Protein AF-A0AAU8S9G6-F1 (afdb_monomer_lite)

Structure (mmCIF, N/CA/C/O backbone):
data_AF-A0AAU8S9G6-F1
#
_entry.id   AF-A0AAU8S9G6-F1
#
loop_
_atom_site.group_PDB
_atom_site.id
_atom_site.type_symbol
_atom_site.label_atom_id
_atom_site.label_alt_id
_atom_site.label_comp_id
_atom_site.label_asym_id
_atom_site.label_entity_id
_atom_site.label_seq_id
_atom_site.pdbx_PDB_ins_code
_atom_site.Cartn_x
_atom_site.Cartn_y
_atom_site.Cartn_z
_atom_site.occupancy
_atom_site.B_iso_or_equiv
_atom_site.auth_seq_id
_atom_site.auth_comp_id
_atom_site.auth_asym_id
_atom_site.auth_atom_id
_atom_site.pdbx_PDB_model_num
ATOM 1 N N . MET A 1 1 ? 22.247 12.413 47.809 1.00 46.44 1 MET A N 1
ATOM 2 C CA . MET A 1 1 ? 21.595 12.490 46.485 1.00 46.44 1 MET A CA 1
ATOM 3 C C . MET A 1 1 ? 22.143 11.359 45.639 1.00 46.44 1 MET A C 1
ATOM 5 O O . MET A 1 1 ? 23.280 11.442 45.199 1.00 46.44 1 MET A O 1
ATOM 9 N N . THR A 1 2 ? 21.392 10.270 45.508 1.00 37.19 2 THR A N 1
ATOM 10 C CA . THR A 1 2 ? 21.793 9.126 44.682 1.00 37.19 2 THR A CA 1
ATOM 11 C C . THR A 1 2 ? 21.359 9.417 43.252 1.00 37.19 2 THR A C 1
ATOM 13 O O . THR A 1 2 ? 20.164 9.493 42.978 1.00 37.19 2 THR A O 1
ATOM 16 N N . ILE A 1 3 ? 22.322 9.657 42.365 1.00 42.56 3 ILE A N 1
ATOM 17 C CA . ILE A 1 3 ? 22.069 9.842 40.934 1.00 42.56 3 ILE A CA 1
ATOM 18 C C . ILE A 1 3 ? 21.817 8.453 40.346 1.00 42.56 3 ILE A C 1
ATOM 20 O O . ILE A 1 3 ? 22.699 7.599 40.369 1.00 42.56 3 ILE A O 1
ATOM 24 N N . ILE A 1 4 ? 20.599 8.220 39.861 1.00 39.16 4 ILE A N 1
ATOM 25 C CA . ILE A 1 4 ? 20.240 7.015 39.110 1.00 39.16 4 ILE A CA 1
ATOM 26 C C . ILE A 1 4 ? 20.817 7.180 37.695 1.00 39.16 4 ILE A C 1
ATOM 28 O O . ILE A 1 4 ? 20.445 8.142 37.019 1.00 39.16 4 ILE A O 1
ATOM 32 N N . PRO A 1 5 ? 21.713 6.297 37.217 1.00 43.44 5 PRO A N 1
ATOM 33 C CA . PRO A 1 5 ? 22.181 6.357 35.841 1.00 43.44 5 PRO A CA 1
ATOM 34 C C . PRO A 1 5 ? 21.060 5.892 34.909 1.00 43.44 5 PRO A C 1
ATOM 36 O O . PRO A 1 5 ? 20.669 4.722 34.915 1.00 43.44 5 PRO A O 1
ATOM 39 N N . ILE A 1 6 ? 20.548 6.820 34.100 1.00 46.00 6 ILE A N 1
ATOM 40 C CA . ILE A 1 6 ? 19.659 6.511 32.981 1.00 46.00 6 ILE A CA 1
ATOM 41 C C . ILE A 1 6 ? 20.507 5.762 31.949 1.00 46.00 6 ILE A C 1
ATOM 43 O O . ILE A 1 6 ? 21.299 6.365 31.229 1.00 46.00 6 ILE A O 1
ATOM 47 N N . HIS A 1 7 ? 20.387 4.438 31.922 1.00 44.81 7 HIS A N 1
ATOM 48 C CA . HIS A 1 7 ? 20.915 3.648 30.819 1.00 44.81 7 HIS A CA 1
ATOM 49 C C . HIS A 1 7 ? 20.014 3.888 29.602 1.00 44.81 7 HIS A C 1
ATOM 51 O O . HIS A 1 7 ? 18.790 3.800 29.747 1.00 44.81 7 HIS A O 1
ATOM 57 N N . PRO A 1 8 ? 20.565 4.181 28.413 1.00 43.00 8 PRO A N 1
ATOM 58 C CA . PRO A 1 8 ? 19.763 4.165 27.203 1.00 43.00 8 PRO A CA 1
ATOM 59 C C . PRO A 1 8 ? 19.240 2.740 27.005 1.00 43.00 8 PRO A C 1
ATOM 61 O O . PRO A 1 8 ? 19.998 1.770 27.074 1.00 43.00 8 PRO A O 1
ATOM 64 N N . ALA A 1 9 ? 17.928 2.615 26.810 1.00 44.97 9 ALA A N 1
ATOM 65 C CA . ALA A 1 9 ? 17.312 1.350 26.458 1.00 44.97 9 ALA A CA 1
ATOM 66 C C . ALA A 1 9 ? 17.979 0.819 25.182 1.00 44.97 9 ALA A C 1
ATOM 68 O O . ALA A 1 9 ? 18.076 1.529 24.181 1.00 44.97 9 ALA A O 1
ATOM 69 N N . ALA A 1 10 ? 18.460 -0.423 25.234 1.00 47.72 10 ALA A N 1
ATOM 70 C CA . ALA A 1 10 ? 18.984 -1.125 24.076 1.00 47.72 10 ALA A CA 1
ATOM 71 C C . ALA A 1 10 ? 17.846 -1.339 23.067 1.00 47.72 10 ALA A C 1
ATOM 73 O O . ALA A 1 10 ? 17.038 -2.254 23.189 1.00 47.72 10 ALA A O 1
ATOM 74 N N . GLY A 1 11 ? 17.782 -0.439 22.094 1.00 45.16 11 GLY A N 1
ATOM 75 C CA . GLY A 1 11 ? 16.878 -0.459 20.952 1.00 45.16 11 GLY A CA 1
ATOM 76 C C . GLY A 1 11 ? 17.470 0.398 19.841 1.00 45.16 11 GLY A C 1
ATOM 77 O O . GLY A 1 11 ? 16.815 1.297 19.329 1.00 45.16 11 GLY A O 1
ATOM 78 N N . GLY A 1 12 ? 18.758 0.190 19.556 1.00 38.22 12 GLY A N 1
ATOM 79 C CA . GLY A 1 12 ? 19.458 0.883 18.486 1.00 38.22 12 GLY A CA 1
ATOM 80 C C . GLY A 1 12 ? 19.030 0.320 17.138 1.00 38.22 12 GLY A C 1
ATOM 81 O O . GLY A 1 12 ? 19.484 -0.753 16.751 1.00 38.22 12 GLY A O 1
ATOM 82 N N . ALA A 1 13 ? 18.196 1.059 16.408 1.00 43.41 13 ALA A N 1
ATOM 83 C CA . ALA A 1 13 ? 18.370 1.095 14.965 1.00 43.41 13 ALA A CA 1
ATOM 84 C C . ALA A 1 13 ? 19.741 1.743 14.734 1.00 43.41 13 ALA A C 1
ATOM 86 O O . ALA A 1 13 ? 19.989 2.837 15.236 1.00 43.41 13 ALA A O 1
ATOM 87 N N . ALA A 1 14 ? 20.656 1.035 14.077 1.00 46.56 14 ALA A N 1
ATOM 88 C CA . ALA A 1 14 ? 21.955 1.590 13.736 1.00 46.56 14 ALA A CA 1
ATOM 89 C C . ALA A 1 14 ? 21.744 2.873 12.917 1.00 46.56 14 ALA A C 1
ATOM 91 O O . ALA A 1 14 ? 21.032 2.857 11.908 1.00 46.56 14 ALA A O 1
ATOM 92 N N . ASP A 1 15 ? 22.335 3.979 13.371 1.00 50.16 15 ASP A N 1
ATOM 93 C CA . ASP A 1 15 ? 22.244 5.282 12.719 1.00 50.16 15 ASP A CA 1
ATOM 94 C C . ASP A 1 15 ? 22.765 5.171 11.273 1.00 50.16 15 ASP A C 1
ATOM 96 O O . ASP A 1 15 ? 23.970 5.128 11.030 1.00 50.16 15 ASP A O 1
ATOM 100 N N . GLY A 1 16 ? 21.845 5.069 10.306 1.00 58.50 16 GLY A N 1
ATOM 101 C CA . GLY A 1 16 ? 22.150 5.023 8.872 1.00 58.50 16 GLY A CA 1
ATOM 102 C C . GLY A 1 16 ? 21.443 3.932 8.062 1.00 58.50 16 GLY A C 1
ATOM 103 O O . GLY A 1 16 ? 21.464 4.006 6.833 1.00 58.50 16 GLY A O 1
ATOM 104 N N . GLU A 1 17 ? 20.794 2.946 8.688 1.00 66.75 17 GLU A N 1
ATOM 105 C CA . GLU A 1 17 ? 20.077 1.913 7.932 1.00 66.75 17 GLU A CA 1
ATOM 106 C C . GLU A 1 17 ? 18.662 2.379 7.517 1.00 66.75 17 GLU A C 1
ATOM 108 O O . GLU A 1 17 ? 17.924 2.917 8.348 1.00 66.75 17 GLU A O 1
ATOM 113 N N . PRO A 1 18 ? 18.239 2.187 6.248 1.00 77.75 18 PRO A N 1
ATOM 114 C CA . PRO A 1 18 ? 16.895 2.553 5.814 1.00 77.75 18 PRO A CA 1
ATOM 115 C C . PRO A 1 18 ? 15.817 1.830 6.629 1.00 77.75 18 PRO A C 1
ATOM 117 O O . PRO A 1 18 ? 15.800 0.600 6.717 1.00 77.75 18 PRO A O 1
ATOM 120 N N . LEU A 1 19 ? 14.886 2.604 7.188 1.00 88.44 19 LEU A N 1
ATOM 121 C CA . LEU A 1 19 ? 13.750 2.090 7.948 1.00 88.44 19 LEU A CA 1
ATOM 122 C C . LEU A 1 19 ? 12.902 1.138 7.088 1.00 88.44 19 LEU A C 1
ATOM 124 O O . LEU A 1 19 ? 12.461 1.511 5.997 1.00 88.44 19 LEU A O 1
ATOM 128 N N . GLY A 1 20 ? 12.625 -0.062 7.605 1.00 92.50 20 GLY A N 1
ATOM 129 C CA . GLY A 1 20 ? 11.713 -1.011 6.968 1.00 92.50 20 GLY A CA 1
ATOM 130 C C . GLY A 1 20 ? 10.298 -0.459 6.837 1.00 92.50 20 GLY A C 1
ATOM 131 O O . GLY A 1 20 ? 9.852 0.375 7.637 1.00 92.50 20 GLY A O 1
ATOM 132 N N . ILE A 1 21 ? 9.556 -0.940 5.836 1.00 95.88 21 ILE A N 1
ATOM 133 C CA . ILE A 1 21 ? 8.189 -0.460 5.605 1.00 95.88 21 ILE A CA 1
ATOM 134 C C . ILE A 1 21 ? 7.282 -0.799 6.797 1.00 95.88 21 ILE A C 1
ATOM 136 O O . ILE A 1 21 ? 6.446 0.028 7.161 1.00 95.88 21 ILE A O 1
ATOM 140 N N . LEU A 1 22 ? 7.487 -1.935 7.477 1.00 97.19 22 LEU A N 1
ATOM 141 C CA . LEU A 1 22 ? 6.743 -2.300 8.689 1.00 97.19 22 LEU A CA 1
ATOM 142 C C . LEU A 1 22 ? 6.927 -1.277 9.814 1.00 97.19 22 LEU A C 1
ATOM 144 O O . LEU A 1 22 ? 5.942 -0.768 10.352 1.00 97.19 22 LEU A O 1
ATOM 148 N N . ALA A 1 23 ? 8.174 -0.929 10.133 1.00 96.25 23 ALA A N 1
ATOM 149 C CA . ALA A 1 23 ? 8.479 0.042 11.177 1.00 96.25 23 ALA A CA 1
ATOM 150 C C . ALA A 1 23 ? 7.925 1.435 10.833 1.00 96.25 23 ALA A C 1
ATOM 152 O O . ALA A 1 23 ? 7.297 2.083 11.672 1.00 96.25 23 ALA A O 1
ATOM 153 N N . ARG A 1 24 ? 8.041 1.860 9.567 1.00 96.62 24 ARG A N 1
ATOM 154 C CA . ARG A 1 24 ? 7.413 3.101 9.089 1.00 96.62 24 ARG A CA 1
ATOM 155 C C . ARG A 1 24 ? 5.892 3.085 9.261 1.00 96.62 24 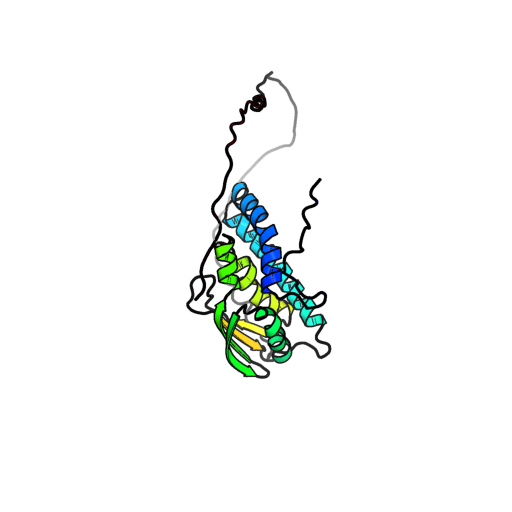ARG A C 1
ATOM 157 O O . ARG A 1 24 ? 5.317 4.065 9.732 1.00 96.62 24 ARG A O 1
ATOM 164 N N . ARG A 1 25 ? 5.232 1.984 8.889 1.00 97.69 25 ARG A N 1
ATOM 165 C CA . ARG A 1 25 ? 3.775 1.830 9.019 1.00 97.69 25 ARG A CA 1
ATOM 166 C C . ARG A 1 25 ? 3.320 1.851 10.476 1.00 97.69 25 ARG A C 1
ATOM 168 O O . ARG A 1 25 ? 2.265 2.422 10.740 1.00 97.69 25 ARG A O 1
ATOM 175 N N . ARG A 1 26 ? 4.109 1.305 11.409 1.00 98.06 26 ARG A N 1
ATOM 176 C CA . ARG A 1 26 ? 3.847 1.414 12.854 1.00 98.06 26 ARG A CA 1
ATOM 177 C C . ARG A 1 26 ? 3.807 2.872 13.305 1.00 98.06 26 ARG A C 1
ATOM 179 O O . ARG A 1 26 ? 2.814 3.290 13.890 1.00 98.06 26 ARG A O 1
ATOM 186 N N . ILE A 1 27 ? 4.846 3.641 12.974 1.00 97.88 27 ILE A N 1
ATOM 187 C CA . ILE A 1 27 ? 4.962 5.058 13.355 1.00 97.88 27 ILE A CA 1
ATOM 188 C C . ILE A 1 27 ? 3.783 5.867 12.802 1.00 97.88 27 ILE A C 1
ATOM 190 O O . ILE A 1 27 ? 3.132 6.611 13.531 1.00 97.88 27 ILE A O 1
ATOM 194 N N . GLU A 1 28 ? 3.460 5.695 11.517 1.00 97.62 28 GLU A N 1
ATOM 195 C CA . GLU A 1 28 ? 2.318 6.382 10.901 1.00 97.62 28 GLU A CA 1
ATOM 196 C C . GLU A 1 28 ? 0.990 5.996 11.581 1.00 97.62 28 GLU A C 1
ATOM 198 O O . GLU A 1 28 ? 0.136 6.850 11.825 1.00 97.62 28 GLU A O 1
ATOM 203 N N . ALA A 1 29 ? 0.825 4.721 11.939 1.00 98.25 29 ALA A N 1
ATOM 204 C CA . ALA A 1 29 ? -0.379 4.213 12.584 1.00 98.25 29 ALA A CA 1
ATOM 205 C C . ALA A 1 29 ? -0.592 4.753 14.008 1.00 98.25 29 ALA A C 1
ATOM 207 O O . ALA A 1 29 ? -1.742 4.939 14.409 1.00 98.25 29 ALA A O 1
ATOM 208 N N . GLU A 1 30 ? 0.477 5.039 14.758 1.00 98.25 30 GLU A N 1
ATOM 209 C CA . GLU A 1 30 ? 0.378 5.633 16.100 1.00 98.25 30 GLU A CA 1
ATOM 210 C C . GLU A 1 30 ? -0.272 7.019 16.078 1.00 98.25 30 GLU A C 1
ATOM 212 O O . GLU A 1 30 ? -1.048 7.341 16.977 1.00 98.25 30 GLU A O 1
ATOM 217 N N . ILE A 1 31 ? -0.030 7.806 15.026 1.00 98.00 31 ILE A N 1
ATOM 218 C CA . ILE A 1 31 ? -0.672 9.113 14.836 1.00 98.00 31 ILE A CA 1
ATOM 219 C C . ILE A 1 31 ? -2.047 8.984 14.175 1.00 98.00 31 ILE A C 1
ATOM 221 O O . ILE A 1 31 ? -2.980 9.689 14.559 1.00 98.00 31 ILE A O 1
ATOM 225 N N . ILE A 1 32 ? -2.215 8.068 13.215 1.00 98.19 32 ILE A N 1
ATOM 226 C CA . ILE A 1 32 ? -3.510 7.870 12.548 1.00 98.19 32 ILE A CA 1
ATOM 227 C C . ILE A 1 32 ? -4.571 7.355 13.527 1.00 98.19 32 ILE A C 1
ATOM 229 O O . ILE A 1 32 ? -5.723 7.769 13.433 1.00 98.19 32 ILE A O 1
ATOM 233 N N . LYS A 1 33 ? -4.206 6.497 14.488 1.00 98.50 33 LYS A N 1
ATOM 234 C CA . LYS A 1 33 ? -5.146 5.919 15.460 1.00 98.50 33 LYS A CA 1
ATOM 235 C C . LYS A 1 33 ? -5.991 6.963 16.206 1.00 98.50 33 LYS A C 1
ATOM 237 O O . LYS A 1 33 ? -7.213 6.901 16.084 1.00 98.50 33 LYS A O 1
ATOM 242 N N . PRO A 1 34 ? -5.418 7.916 16.966 1.00 98.38 34 PRO A N 1
ATOM 243 C CA . PRO A 1 34 ? -6.221 8.900 17.692 1.00 98.38 34 PRO A CA 1
ATOM 244 C C . PRO A 1 34 ? -7.041 9.799 16.758 1.00 98.38 34 PRO A C 1
ATOM 246 O O . PRO A 1 34 ? -8.158 10.175 17.110 1.00 98.38 34 PRO A O 1
ATOM 249 N N . ILE A 1 35 ? -6.534 10.106 15.558 1.00 98.50 35 ILE A N 1
ATOM 250 C CA . ILE A 1 35 ? -7.277 10.873 14.549 1.00 98.50 35 ILE A CA 1
ATOM 251 C C . ILE A 1 35 ? -8.505 10.082 14.090 1.00 98.50 35 ILE A C 1
ATOM 253 O O . ILE A 1 35 ? -9.613 10.613 14.100 1.00 98.50 35 ILE A O 1
ATOM 257 N N . TYR A 1 36 ? -8.328 8.804 13.750 1.00 98.56 36 TYR A N 1
ATOM 258 C CA . TYR A 1 36 ? -9.411 7.928 13.318 1.00 98.56 36 TYR A CA 1
ATOM 259 C C . TYR A 1 36 ? -10.493 7.776 14.390 1.00 98.56 36 TYR A C 1
ATOM 261 O O . TYR A 1 36 ? -11.671 7.904 14.074 1.00 98.56 36 TYR A O 1
ATOM 269 N N . GLU A 1 37 ? -10.117 7.583 15.657 1.00 98.50 37 GLU A N 1
ATOM 270 C CA . GLU A 1 37 ? -11.089 7.466 16.754 1.00 98.50 37 GLU A CA 1
ATOM 271 C C . GLU A 1 37 ? -11.903 8.751 16.959 1.00 98.50 37 GLU A C 1
ATOM 273 O O . GLU A 1 37 ? -13.110 8.700 17.207 1.00 98.50 37 GLU A O 1
ATOM 278 N N . ILE A 1 38 ? -11.274 9.922 16.804 1.00 98.69 38 ILE A N 1
ATOM 279 C CA . ILE A 1 38 ? -11.989 11.204 16.813 1.00 98.69 38 ILE A CA 1
ATOM 280 C C . ILE A 1 38 ? -12.945 11.278 15.624 1.00 98.69 38 ILE A C 1
ATOM 282 O O . ILE A 1 38 ? -14.127 11.551 15.809 1.00 98.69 38 ILE A O 1
ATOM 286 N N . MET A 1 39 ? -12.472 10.984 14.416 1.00 98.56 39 MET A N 1
ATOM 287 C CA . MET A 1 39 ? -13.306 11.039 13.216 1.00 98.56 39 MET A CA 1
ATOM 288 C C . MET A 1 39 ? -14.491 10.078 13.285 1.00 98.56 39 MET A C 1
ATOM 290 O O . MET A 1 39 ? -15.600 10.441 12.908 1.00 98.56 39 MET A O 1
ATOM 294 N N . LYS A 1 40 ? -14.274 8.870 13.803 1.00 98.44 40 LYS A N 1
ATOM 295 C CA . LYS A 1 40 ? -15.307 7.855 13.998 1.00 98.44 40 LYS A CA 1
ATOM 296 C C . LYS A 1 40 ? -16.366 8.314 14.999 1.00 98.44 40 LYS A C 1
ATOM 298 O O . LYS A 1 40 ? -17.549 8.101 14.748 1.00 98.44 40 LYS A O 1
ATOM 303 N N . ARG A 1 41 ? -15.965 8.977 16.090 1.00 98.56 41 ARG A N 1
ATOM 304 C CA . ARG A 1 41 ? -16.894 9.557 17.074 1.00 98.56 41 ARG A CA 1
ATOM 305 C C . ARG A 1 41 ? -17.721 10.706 16.491 1.00 98.56 41 ARG A C 1
ATOM 307 O O . ARG A 1 41 ? -18.920 10.750 16.733 1.00 98.56 41 ARG A O 1
ATOM 314 N N . GLU A 1 42 ? -17.092 11.621 15.755 1.00 98.69 42 GLU A N 1
ATOM 315 C CA . GLU A 1 42 ? -17.752 12.847 15.273 1.00 98.69 42 GLU A CA 1
ATOM 316 C C . GLU A 1 42 ? -18.549 12.641 13.973 1.00 98.69 42 GLU A C 1
ATOM 318 O O . GLU A 1 42 ? -19.571 13.290 13.759 1.00 98.69 42 GLU A O 1
ATOM 323 N N . PHE A 1 43 ? -18.089 11.751 13.089 1.00 98.25 43 PHE A N 1
ATOM 324 C CA . PHE A 1 43 ? -18.607 11.619 11.720 1.00 98.25 43 PHE A CA 1
ATOM 325 C C . PHE A 1 43 ? -19.085 10.205 11.370 1.00 98.25 43 PHE A C 1
ATOM 327 O O . PHE A 1 43 ? -19.560 9.979 10.257 1.00 98.25 43 PHE A O 1
ATOM 334 N N . GLY A 1 44 ? -18.964 9.251 12.294 1.00 98.56 44 GLY A N 1
ATOM 335 C CA . GLY A 1 44 ? -19.292 7.849 12.059 1.00 98.56 44 GLY A CA 1
ATOM 336 C C . GLY A 1 44 ? -18.202 7.080 11.305 1.00 98.56 44 GLY A C 1
ATOM 337 O O . GLY A 1 44 ? -17.279 7.644 10.711 1.00 98.56 44 GLY A O 1
ATOM 338 N N . VAL A 1 45 ? -18.318 5.750 11.340 1.00 98.50 45 VAL A N 1
ATOM 339 C CA . VAL A 1 45 ? -17.314 4.812 10.807 1.00 98.50 45 VAL A CA 1
ATOM 340 C C . VAL A 1 45 ? -17.100 5.004 9.306 1.00 98.50 45 VAL A C 1
ATOM 342 O O . VAL A 1 45 ? -15.964 5.146 8.864 1.00 98.50 45 VAL A O 1
ATOM 345 N N . GLU A 1 46 ? -18.177 5.057 8.521 1.00 98.56 46 GLU A N 1
ATOM 346 C CA . GLU A 1 46 ? -18.101 5.124 7.056 1.00 98.56 46 GLU A CA 1
ATOM 347 C C . GLU A 1 46 ? -17.332 6.360 6.581 1.00 98.56 46 GLU A C 1
ATOM 349 O O . GLU A 1 46 ? -16.408 6.259 5.769 1.00 98.56 46 GLU A O 1
ATOM 354 N N . ARG A 1 47 ? -17.661 7.537 7.132 1.00 98.62 47 ARG A N 1
ATOM 355 C CA . ARG A 1 47 ? -16.988 8.780 6.752 1.00 98.62 47 ARG A CA 1
ATOM 356 C C . ARG A 1 47 ? -15.544 8.808 7.238 1.00 98.62 47 ARG A C 1
ATOM 358 O O . ARG A 1 47 ? -14.677 9.265 6.494 1.00 98.62 47 ARG A O 1
ATOM 365 N N . ALA A 1 48 ? -15.276 8.302 8.443 1.00 98.69 48 ALA A N 1
ATOM 366 C CA . ALA A 1 48 ? -13.921 8.206 8.970 1.00 98.69 48 ALA A CA 1
ATOM 367 C C . ALA A 1 48 ? -13.032 7.328 8.073 1.00 98.69 48 ALA A C 1
ATOM 369 O O . ALA A 1 48 ? -11.950 7.752 7.666 1.00 98.69 48 ALA A O 1
ATOM 370 N N . GLN A 1 49 ? -13.517 6.142 7.695 1.00 98.69 49 GLN A N 1
ATOM 371 C CA . GLN A 1 49 ? -12.795 5.228 6.810 1.00 98.69 49 GLN A CA 1
ATOM 372 C C . GLN A 1 49 ? -12.589 5.808 5.411 1.00 98.69 49 GLN A C 1
ATOM 374 O O . GLN A 1 49 ? -11.493 5.678 4.871 1.00 98.69 49 GLN A O 1
ATOM 379 N N . ALA A 1 50 ? -13.590 6.489 4.845 1.00 98.62 50 ALA A N 1
ATOM 380 C CA . ALA A 1 50 ? -13.473 7.113 3.528 1.00 98.62 50 ALA A CA 1
ATOM 381 C C . ALA A 1 50 ? -12.335 8.147 3.470 1.00 98.62 50 ALA A C 1
ATOM 383 O O . ALA A 1 50 ? -11.544 8.134 2.529 1.00 98.62 50 ALA A O 1
ATOM 384 N N . VAL A 1 51 ? -12.206 8.998 4.495 1.00 98.50 51 VAL A N 1
ATOM 385 C CA . VAL A 1 51 ? -11.125 9.997 4.545 1.00 98.50 51 VAL A CA 1
ATOM 386 C C . VAL A 1 51 ? -9.758 9.334 4.724 1.00 98.50 51 VAL A C 1
ATOM 388 O O . VAL A 1 51 ? -8.803 9.717 4.049 1.00 98.50 51 VAL A O 1
ATOM 391 N N . ILE A 1 52 ? -9.650 8.316 5.589 1.00 98.38 52 ILE A N 1
ATOM 392 C CA . ILE A 1 52 ? -8.401 7.552 5.735 1.00 98.38 52 ILE A CA 1
ATOM 393 C C . ILE A 1 52 ? -8.016 6.887 4.410 1.00 98.38 52 ILE A C 1
ATOM 395 O O . ILE A 1 52 ? -6.857 6.962 4.005 1.00 98.38 52 ILE A O 1
ATOM 399 N N . ALA A 1 53 ? -8.975 6.274 3.715 1.00 98.38 53 ALA A N 1
ATOM 400 C CA . ALA A 1 53 ? -8.745 5.639 2.426 1.00 98.38 53 ALA A CA 1
ATOM 401 C C . ALA A 1 53 ? -8.227 6.645 1.387 1.00 98.38 53 ALA A C 1
ATOM 403 O O . ALA A 1 53 ? -7.222 6.380 0.732 1.00 98.38 53 ALA A O 1
ATOM 404 N N . GLU A 1 54 ? -8.867 7.809 1.262 1.00 98.50 54 GLU A N 1
ATOM 405 C CA . GLU A 1 54 ? -8.453 8.870 0.337 1.00 98.50 54 GLU A CA 1
ATOM 406 C C . GLU A 1 54 ? -7.020 9.347 0.618 1.00 98.50 54 GLU A C 1
ATOM 408 O O . GLU A 1 54 ? -6.170 9.330 -0.278 1.00 98.50 54 GLU A O 1
ATOM 413 N N . ALA A 1 55 ? -6.724 9.684 1.876 1.00 98.25 55 ALA A N 1
ATOM 414 C CA . ALA A 1 55 ? -5.406 10.165 2.280 1.00 98.25 55 ALA A CA 1
ATOM 415 C C . ALA A 1 55 ? -4.306 9.116 2.043 1.00 98.25 55 ALA A C 1
ATOM 417 O O . ALA A 1 55 ? -3.238 9.424 1.505 1.00 98.25 55 ALA A O 1
ATOM 418 N N . VAL A 1 56 ? -4.566 7.856 2.409 1.00 98.25 56 VAL A N 1
ATOM 419 C CA . VAL A 1 56 ? -3.592 6.769 2.253 1.00 98.25 56 VAL A CA 1
ATOM 420 C C . VAL A 1 56 ? -3.359 6.425 0.781 1.00 98.25 56 VAL A C 1
ATOM 422 O O . VAL A 1 56 ? -2.212 6.167 0.409 1.00 98.25 56 VAL A O 1
ATOM 425 N N . ARG A 1 57 ? -4.394 6.474 -0.070 1.00 98.31 57 ARG A N 1
ATOM 426 C CA . ARG A 1 57 ? -4.237 6.300 -1.523 1.00 98.31 57 ARG A CA 1
ATOM 427 C C . ARG A 1 57 ? -3.338 7.380 -2.120 1.00 98.31 57 ARG A C 1
ATOM 429 O O . ARG A 1 57 ? -2.386 7.035 -2.816 1.00 98.31 57 ARG A O 1
ATOM 436 N N . GLY A 1 58 ? -3.579 8.655 -1.805 1.00 98.06 58 GLY A N 1
ATOM 437 C CA . GLY A 1 58 ? -2.718 9.753 -2.262 1.00 98.06 58 GLY A CA 1
ATOM 438 C C . GLY A 1 58 ? -1.254 9.532 -1.867 1.00 98.06 58 GLY A C 1
ATOM 439 O O . GLY A 1 58 ? -0.368 9.506 -2.721 1.00 98.06 58 GLY A O 1
ATOM 440 N N . ALA A 1 59 ? -1.017 9.221 -0.589 1.00 98.06 59 ALA A N 1
ATOM 441 C CA . ALA A 1 59 ? 0.324 8.946 -0.079 1.00 98.06 59 ALA A CA 1
ATOM 442 C C . ALA A 1 59 ? 0.980 7.691 -0.691 1.00 98.06 59 ALA A C 1
ATOM 444 O O . ALA A 1 59 ? 2.207 7.606 -0.760 1.00 98.06 59 ALA A O 1
ATOM 445 N N . ALA A 1 60 ? 0.205 6.674 -1.077 1.00 98.19 60 ALA A N 1
ATOM 446 C CA . ALA A 1 60 ? 0.721 5.486 -1.758 1.00 98.19 60 ALA A CA 1
ATOM 447 C C . ALA A 1 60 ? 1.161 5.804 -3.191 1.00 98.19 60 ALA A C 1
ATOM 449 O O . ALA A 1 60 ? 2.243 5.379 -3.592 1.00 98.19 60 ALA A O 1
ATOM 450 N N . LEU A 1 61 ? 0.373 6.605 -3.911 1.00 98.50 61 LEU A N 1
ATOM 451 C CA . LEU A 1 61 ? 0.678 7.033 -5.273 1.00 98.50 61 LEU A CA 1
ATOM 452 C C . LEU A 1 61 ? 1.948 7.898 -5.318 1.00 98.50 61 LEU A C 1
ATOM 454 O O . LEU A 1 61 ? 2.833 7.669 -6.141 1.00 98.50 61 LEU A O 1
ATOM 458 N N . ASP A 1 62 ? 2.063 8.856 -4.392 1.00 98.62 62 ASP A N 1
ATOM 459 C CA . ASP A 1 62 ? 3.266 9.683 -4.231 1.00 98.62 62 ASP A CA 1
ATOM 460 C C . ASP A 1 62 ? 4.499 8.842 -3.901 1.00 98.62 62 ASP A C 1
ATOM 462 O O . ASP A 1 62 ? 5.576 9.070 -4.455 1.00 98.62 62 ASP A O 1
ATOM 466 N N . ALA A 1 63 ? 4.347 7.846 -3.024 1.00 97.81 63 ALA A N 1
ATOM 467 C CA . ALA A 1 63 ? 5.431 6.930 -2.706 1.00 97.81 63 ALA A CA 1
ATOM 468 C C . ALA A 1 63 ? 5.866 6.130 -3.942 1.00 97.81 63 ALA A C 1
ATOM 470 O O . ALA A 1 63 ? 7.063 6.074 -4.208 1.00 97.81 63 ALA A O 1
ATOM 471 N N . GLY A 1 64 ? 4.927 5.580 -4.719 1.00 98.06 64 GLY A N 1
ATOM 472 C CA . GLY A 1 64 ? 5.231 4.884 -5.973 1.00 98.06 64 GLY A CA 1
ATOM 473 C C . GLY A 1 64 ? 6.072 5.750 -6.912 1.00 98.06 64 GLY A C 1
ATOM 474 O O . GLY A 1 64 ? 7.172 5.352 -7.300 1.00 98.06 64 GLY A O 1
ATOM 475 N N . ARG A 1 65 ? 5.630 6.993 -7.156 1.00 98.56 65 ARG A N 1
ATOM 476 C CA . ARG A 1 65 ? 6.364 7.967 -7.985 1.00 98.56 65 ARG A CA 1
ATOM 477 C C . ARG A 1 65 ? 7.763 8.264 -7.454 1.00 98.56 65 ARG A C 1
ATOM 479 O O . ARG A 1 65 ? 8.720 8.334 -8.221 1.00 98.56 65 ARG A O 1
ATOM 486 N N . ALA A 1 66 ? 7.893 8.444 -6.142 1.00 98.00 66 ALA A N 1
ATOM 487 C CA . ALA A 1 66 ? 9.174 8.742 -5.510 1.00 98.00 66 ALA A CA 1
ATOM 488 C C . ALA A 1 66 ? 10.164 7.570 -5.590 1.00 98.00 66 ALA A C 1
ATOM 490 O O . ALA A 1 66 ? 11.373 7.795 -5.613 1.00 98.00 66 ALA A O 1
ATOM 491 N N . PHE A 1 67 ? 9.673 6.329 -5.607 1.00 97.19 67 PHE A N 1
ATOM 492 C CA . PHE A 1 67 ? 10.503 5.149 -5.838 1.00 97.19 67 PHE A CA 1
ATOM 493 C C . PHE A 1 67 ? 10.889 5.018 -7.312 1.00 97.19 67 PHE A C 1
ATOM 495 O O . PHE A 1 67 ? 12.070 4.856 -7.598 1.00 97.19 67 PHE A O 1
ATOM 502 N N . ALA A 1 68 ? 9.942 5.195 -8.234 1.00 98.00 68 ALA A N 1
ATOM 503 C CA . ALA A 1 68 ? 10.208 5.172 -9.672 1.00 98.00 68 ALA A CA 1
ATOM 504 C C . ALA A 1 68 ? 11.260 6.204 -10.099 1.00 98.00 68 ALA A C 1
ATOM 506 O O . ALA A 1 68 ? 12.148 5.899 -10.886 1.00 98.00 68 ALA A O 1
ATOM 507 N N . ALA A 1 69 ? 11.225 7.409 -9.520 1.00 97.56 69 ALA A N 1
ATOM 508 C CA . ALA A 1 69 ? 12.198 8.465 -9.805 1.00 97.56 69 ALA A CA 1
ATOM 509 C C . ALA A 1 69 ? 13.652 8.101 -9.438 1.00 97.56 69 ALA A C 1
ATOM 511 O O . ALA A 1 69 ? 14.578 8.782 -9.877 1.00 97.56 69 ALA A O 1
ATOM 512 N N . LYS A 1 70 ? 13.868 7.056 -8.627 1.00 96.19 70 LYS A N 1
ATOM 513 C CA . LYS A 1 70 ? 15.206 6.554 -8.274 1.00 96.19 70 LYS A CA 1
ATOM 514 C C . LYS A 1 70 ? 15.732 5.525 -9.279 1.00 96.19 70 LYS A C 1
ATOM 516 O O . LYS A 1 70 ? 16.928 5.243 -9.269 1.00 96.19 70 LYS A O 1
ATOM 521 N N . GLU A 1 71 ? 14.875 4.997 -10.151 1.00 96.62 71 GLU A N 1
ATOM 522 C CA . GLU A 1 71 ? 15.246 4.029 -11.182 1.00 96.62 71 GLU A CA 1
ATOM 523 C C . GLU A 1 71 ? 15.842 4.747 -12.397 1.00 96.62 71 GLU A C 1
ATOM 525 O O . GLU A 1 71 ? 15.148 5.108 -13.347 1.00 96.62 71 GLU A O 1
ATOM 530 N N . LEU A 1 72 ? 17.160 4.959 -12.380 1.00 90.75 72 LEU A N 1
ATOM 531 C CA . LEU A 1 72 ? 17.874 5.680 -13.446 1.00 90.75 72 LEU A CA 1
ATOM 532 C C . LEU A 1 72 ? 17.744 5.012 -14.829 1.00 90.75 72 LEU A C 1
ATOM 534 O O . LEU A 1 72 ? 17.847 5.691 -15.848 1.00 90.75 72 LEU A O 1
ATOM 538 N N . GLY A 1 73 ? 17.519 3.694 -14.865 1.00 91.69 73 GLY A N 1
ATOM 539 C CA . GLY A 1 73 ? 17.284 2.912 -16.086 1.00 91.69 73 GLY A CA 1
ATOM 540 C C . GLY A 1 73 ? 15.819 2.851 -16.530 1.00 91.69 73 GLY A C 1
ATOM 541 O O . GLY A 1 73 ? 15.511 2.160 -17.500 1.00 91.69 73 GLY A O 1
ATOM 542 N N . GLY A 1 74 ? 14.922 3.555 -15.835 1.00 95.12 74 GLY A N 1
ATOM 543 C CA . GLY A 1 74 ? 13.479 3.398 -15.975 1.00 95.12 74 GLY A CA 1
ATOM 544 C C . GLY A 1 74 ? 12.935 2.219 -15.165 1.00 95.12 74 GLY A C 1
ATOM 545 O O . GLY A 1 74 ? 13.671 1.362 -14.679 1.00 95.12 74 GLY A O 1
ATOM 546 N N . THR A 1 75 ? 11.616 2.192 -15.009 1.00 97.81 75 THR A N 1
ATOM 547 C CA . THR A 1 75 ? 10.913 1.172 -14.229 1.00 97.81 75 THR A CA 1
ATOM 548 C C . THR A 1 75 ? 10.672 -0.104 -15.030 1.00 97.81 75 THR A C 1
ATOM 550 O O . THR A 1 75 ? 10.450 -0.086 -16.246 1.00 97.81 75 THR A O 1
ATOM 553 N N . SER A 1 76 ? 10.704 -1.232 -14.324 1.00 97.31 76 SER A N 1
ATOM 554 C CA . SER A 1 76 ? 10.456 -2.578 -14.839 1.00 97.31 76 SER A CA 1
ATOM 555 C C . SER A 1 76 ? 9.877 -3.475 -13.738 1.00 97.31 76 SER A C 1
ATOM 557 O O . SER A 1 76 ? 9.892 -3.115 -12.559 1.00 97.31 76 SER A O 1
ATOM 559 N N . ILE A 1 77 ? 9.405 -4.672 -14.105 1.00 97.44 77 ILE A N 1
ATOM 560 C CA . ILE A 1 77 ? 9.035 -5.703 -13.122 1.00 97.44 77 ILE A CA 1
ATOM 561 C C . ILE A 1 77 ? 10.242 -6.072 -12.252 1.00 97.44 77 ILE A C 1
ATOM 563 O O . ILE A 1 77 ? 10.101 -6.182 -11.038 1.00 97.44 77 ILE A O 1
ATOM 567 N N . ALA A 1 78 ? 11.432 -6.201 -12.845 1.00 96.75 78 ALA A N 1
ATOM 568 C CA . ALA A 1 78 ? 12.650 -6.551 -12.120 1.00 96.75 78 ALA A CA 1
ATOM 569 C C . ALA A 1 78 ? 13.050 -5.477 -11.093 1.00 96.75 78 ALA A C 1
ATOM 571 O O . ALA A 1 78 ? 13.332 -5.802 -9.939 1.00 96.75 78 ALA A O 1
ATOM 572 N N . SER A 1 79 ? 13.024 -4.196 -11.480 1.00 97.06 79 SER A N 1
ATOM 573 C CA . SER A 1 79 ? 13.322 -3.093 -10.556 1.00 97.06 79 SER A CA 1
ATOM 574 C C . SER A 1 79 ? 12.269 -2.985 -9.449 1.00 97.06 79 SER A C 1
ATOM 576 O O . SER A 1 79 ? 12.619 -2.752 -8.296 1.00 97.06 79 SER A O 1
ATOM 578 N N . PHE A 1 80 ? 10.992 -3.242 -9.760 1.00 97.56 80 PHE A N 1
ATOM 579 C CA . PHE A 1 80 ? 9.932 -3.309 -8.754 1.00 97.56 80 PHE A CA 1
ATOM 580 C C . PHE A 1 80 ? 10.137 -4.473 -7.776 1.00 97.56 80 PHE A C 1
ATOM 582 O O . PHE A 1 80 ? 10.079 -4.275 -6.563 1.00 97.56 80 PHE A O 1
ATOM 589 N N . ALA A 1 81 ? 10.415 -5.676 -8.283 1.00 96.62 81 ALA A N 1
ATOM 590 C CA . ALA A 1 81 ? 10.649 -6.862 -7.466 1.00 96.62 81 ALA A CA 1
ATOM 591 C C . ALA A 1 81 ? 11.853 -6.677 -6.528 1.00 96.62 81 ALA A C 1
ATOM 593 O O . ALA A 1 81 ? 11.811 -7.127 -5.386 1.00 96.62 81 ALA A O 1
ATOM 594 N N . ALA A 1 82 ? 12.887 -5.939 -6.946 1.00 95.00 82 ALA A N 1
ATOM 595 C CA . ALA A 1 82 ? 14.021 -5.603 -6.085 1.00 95.00 82 ALA A CA 1
ATOM 596 C C . ALA A 1 82 ? 13.625 -4.762 -4.853 1.00 95.00 82 ALA A C 1
ATOM 598 O O . ALA A 1 82 ? 14.276 -4.850 -3.809 1.00 95.00 82 ALA A O 1
ATOM 599 N N . LEU A 1 83 ? 12.533 -3.989 -4.927 1.00 94.25 83 LEU A N 1
ATOM 600 C CA . LEU A 1 83 ? 12.022 -3.226 -3.784 1.00 94.25 83 LEU A CA 1
ATOM 601 C C . LEU A 1 83 ? 11.417 -4.115 -2.693 1.00 94.25 83 LEU A C 1
ATOM 603 O O . LEU A 1 83 ? 11.309 -3.666 -1.550 1.00 94.25 83 LEU A O 1
ATOM 607 N N . GLN A 1 84 ? 11.056 -5.362 -3.013 1.00 93.44 84 GLN A N 1
ATOM 608 C CA . GLN A 1 84 ? 10.412 -6.305 -2.097 1.00 93.44 84 GLN A CA 1
ATOM 609 C C . GLN A 1 84 ? 11.180 -6.461 -0.774 1.00 93.44 84 GLN A C 1
ATOM 611 O O . GLN A 1 84 ? 10.563 -6.539 0.290 1.00 93.44 84 GLN A O 1
ATOM 616 N N . ALA A 1 85 ? 12.514 -6.400 -0.812 1.00 93.12 85 ALA A N 1
ATOM 617 C CA . ALA A 1 85 ? 13.359 -6.486 0.377 1.00 93.12 85 ALA A CA 1
ATOM 618 C C . ALA A 1 85 ? 12.995 -5.447 1.458 1.00 93.12 85 ALA A C 1
ATOM 620 O O . ALA A 1 85 ? 13.109 -5.728 2.648 1.00 93.12 85 ALA A O 1
ATOM 621 N N . LEU A 1 86 ? 12.501 -4.261 1.077 1.00 93.19 86 LEU A N 1
ATOM 622 C CA . LEU A 1 86 ? 12.055 -3.234 2.029 1.00 93.19 86 LEU A CA 1
ATOM 623 C C . LEU A 1 86 ? 10.735 -3.594 2.725 1.00 93.19 86 LEU A C 1
ATOM 625 O O . LEU A 1 86 ? 10.509 -3.174 3.864 1.00 93.19 86 LEU A O 1
ATOM 629 N N . TRP A 1 87 ? 9.860 -4.341 2.044 1.00 94.31 87 TRP A N 1
ATOM 630 C CA . TRP A 1 87 ? 8.589 -4.822 2.591 1.00 94.31 87 TRP A CA 1
ATOM 631 C C . TRP A 1 87 ? 8.765 -6.055 3.472 1.00 94.31 87 TRP A C 1
ATOM 633 O O . TRP A 1 87 ? 7.968 -6.218 4.396 1.00 94.31 87 TRP A O 1
ATOM 643 N N . GLU A 1 88 ? 9.781 -6.877 3.196 1.00 94.12 88 GLU A N 1
ATOM 644 C CA . GLU A 1 88 ? 10.149 -8.080 3.958 1.00 94.12 88 GLU A CA 1
ATOM 645 C C . GLU A 1 88 ? 11.078 -7.798 5.143 1.00 94.12 88 GLU A C 1
ATOM 647 O O . GLU A 1 88 ? 11.125 -8.602 6.078 1.00 94.12 88 GLU A O 1
ATOM 652 N N . LYS A 1 89 ? 11.789 -6.661 5.123 1.00 94.38 89 LYS A N 1
ATOM 653 C CA . LYS A 1 89 ? 12.720 -6.245 6.180 1.00 94.38 89 LYS A CA 1
ATOM 654 C C . LYS A 1 89 ? 12.101 -6.408 7.572 1.00 94.38 89 LYS A C 1
ATOM 656 O O . LYS A 1 89 ? 10.927 -6.105 7.775 1.00 94.38 89 LYS A O 1
ATOM 661 N N . ASP A 1 90 ? 12.928 -6.842 8.522 1.00 92.50 90 ASP A N 1
ATOM 662 C CA . ASP A 1 90 ? 12.555 -7.104 9.918 1.00 92.50 90 ASP A CA 1
ATOM 663 C C . ASP A 1 90 ? 11.550 -8.260 10.068 1.00 92.50 90 ASP A C 1
ATOM 665 O O . ASP A 1 90 ? 10.649 -8.207 10.904 1.00 92.50 90 ASP A O 1
ATOM 669 N N . ASP A 1 91 ? 11.707 -9.305 9.241 1.00 93.94 91 ASP A N 1
ATOM 670 C CA . ASP A 1 91 ? 10.833 -10.488 9.207 1.00 93.94 91 ASP A CA 1
ATOM 671 C C . ASP A 1 91 ? 9.354 -10.079 9.071 1.00 93.94 91 ASP A C 1
ATOM 673 O O . ASP A 1 91 ? 8.464 -10.538 9.792 1.00 93.94 91 ASP A O 1
ATOM 677 N N . ALA A 1 92 ? 9.074 -9.145 8.163 1.00 97.06 92 ALA A N 1
ATOM 678 C CA . ALA A 1 92 ? 7.748 -8.555 8.054 1.00 97.06 92 ALA A CA 1
ATOM 679 C C . ALA A 1 92 ? 6.757 -9.436 7.277 1.00 97.06 92 ALA A C 1
ATOM 681 O O . ALA A 1 92 ? 5.547 -9.384 7.539 1.00 97.06 92 ALA A O 1
ATOM 682 N N . LEU A 1 93 ? 7.243 -10.243 6.333 1.00 98.00 93 LEU A N 1
ATOM 683 C CA . LEU A 1 93 ? 6.434 -11.117 5.485 1.00 98.00 93 LEU A CA 1
ATOM 684 C C . LEU A 1 93 ? 7.125 -12.473 5.304 1.00 98.00 93 LEU A C 1
ATOM 686 O O . LEU A 1 93 ? 8.339 -12.537 5.166 1.00 98.00 93 LEU A O 1
ATOM 690 N N . ASP A 1 94 ? 6.327 -13.538 5.259 1.00 97.88 94 ASP A N 1
ATOM 691 C CA . ASP A 1 94 ? 6.742 -14.853 4.754 1.00 97.88 94 ASP A CA 1
ATOM 692 C C . ASP A 1 94 ? 6.218 -15.001 3.322 1.00 97.88 94 ASP A C 1
ATOM 694 O O . ASP A 1 94 ? 4.994 -15.045 3.121 1.00 97.88 94 ASP A O 1
ATOM 698 N N . VAL A 1 95 ? 7.136 -14.994 2.353 1.00 97.75 95 VAL A N 1
ATOM 699 C CA . VAL A 1 95 ? 6.858 -14.858 0.919 1.00 97.75 95 VAL A CA 1
ATOM 700 C C . VAL A 1 95 ? 7.258 -16.122 0.163 1.00 97.75 95 VAL A C 1
ATOM 702 O O . VAL A 1 95 ? 8.379 -16.607 0.262 1.00 97.75 95 VAL A O 1
ATOM 705 N N . ASP A 1 96 ? 6.327 -16.629 -0.639 1.00 97.94 96 ASP A N 1
ATOM 706 C CA . ASP A 1 96 ? 6.476 -17.798 -1.505 1.00 97.94 96 ASP A CA 1
ATOM 707 C C . ASP A 1 96 ? 6.358 -17.329 -2.963 1.00 97.94 96 ASP A C 1
ATOM 709 O O . ASP A 1 96 ? 5.250 -17.156 -3.487 1.00 97.94 96 ASP A O 1
ATOM 713 N N . VAL A 1 97 ? 7.501 -17.033 -3.594 1.00 97.94 97 VAL A N 1
ATOM 714 C CA . VAL A 1 97 ? 7.558 -16.582 -4.994 1.00 97.94 97 VAL A CA 1
ATOM 715 C C . VAL A 1 97 ? 7.170 -17.735 -5.913 1.00 97.94 97 VAL A C 1
ATOM 717 O O . VAL A 1 97 ? 7.789 -18.796 -5.915 1.00 97.94 97 VAL A O 1
ATOM 720 N N . ARG A 1 98 ? 6.133 -17.512 -6.720 1.00 97.88 98 ARG A N 1
ATOM 721 C CA . ARG A 1 98 ? 5.572 -18.500 -7.649 1.00 97.88 98 ARG A CA 1
ATOM 722 C C . ARG A 1 98 ? 6.133 -18.354 -9.052 1.00 97.88 98 ARG A C 1
ATOM 724 O O . ARG A 1 98 ? 6.352 -19.357 -9.724 1.00 97.88 98 ARG A O 1
ATOM 731 N N . HIS A 1 99 ? 6.319 -17.113 -9.493 1.00 97.50 99 HIS A N 1
ATOM 732 C CA . HIS A 1 99 ? 6.784 -16.793 -10.835 1.00 97.50 99 HIS A CA 1
ATOM 733 C C . HIS A 1 99 ? 7.451 -15.416 -10.845 1.00 97.50 99 HIS A C 1
ATOM 735 O O . HIS A 1 99 ? 6.911 -14.470 -10.276 1.00 97.50 99 HIS A O 1
ATOM 741 N N . ALA A 1 100 ? 8.612 -15.297 -11.483 1.00 97.06 100 ALA A N 1
ATOM 742 C CA . ALA A 1 100 ? 9.302 -14.028 -11.665 1.00 97.06 100 ALA A CA 1
ATOM 743 C C . ALA A 1 100 ? 10.035 -14.038 -13.012 1.00 97.06 100 ALA A C 1
ATOM 745 O O . ALA A 1 100 ? 10.935 -14.853 -13.216 1.00 97.06 100 ALA A O 1
ATOM 746 N N . ASP A 1 101 ? 9.635 -13.145 -13.911 1.00 96.81 101 ASP A N 1
ATOM 747 C CA . ASP A 1 101 ? 10.274 -12.888 -15.201 1.00 96.81 101 ASP A CA 1
ATOM 748 C C . ASP A 1 101 ? 10.137 -11.395 -15.570 1.00 96.81 101 ASP A C 1
ATOM 750 O O . ASP A 1 101 ? 9.686 -10.581 -14.762 1.00 96.81 101 ASP A O 1
ATOM 754 N N . ASP A 1 102 ? 10.520 -11.012 -16.789 1.00 94.94 102 ASP A N 1
ATOM 755 C CA . ASP A 1 102 ? 10.498 -9.612 -17.245 1.00 94.94 102 ASP A CA 1
ATOM 756 C C . ASP A 1 102 ? 9.089 -8.983 -17.292 1.00 94.94 102 ASP A C 1
ATOM 758 O O . ASP A 1 102 ? 8.936 -7.759 -17.344 1.00 94.94 102 ASP A O 1
ATOM 762 N N . THR A 1 103 ? 8.047 -9.810 -17.275 1.00 96.69 103 THR A N 1
ATOM 763 C CA . THR A 1 103 ? 6.638 -9.434 -17.448 1.00 96.69 103 THR A CA 1
ATOM 764 C C . THR A 1 103 ? 5.737 -9.872 -16.288 1.00 96.69 103 THR A C 1
ATOM 766 O O . THR A 1 103 ? 4.610 -9.383 -16.183 1.00 96.69 103 THR A O 1
ATOM 769 N N . HIS A 1 104 ? 6.221 -10.740 -15.396 1.00 97.44 104 HIS A N 1
ATOM 770 C CA . HIS A 1 104 ? 5.463 -11.352 -14.306 1.00 97.44 104 HIS A CA 1
ATOM 771 C C . HIS A 1 104 ? 6.209 -11.255 -12.978 1.00 97.44 104 HIS A C 1
ATOM 773 O O . HIS A 1 104 ? 7.389 -11.580 -12.890 1.00 97.44 104 HIS A O 1
ATOM 779 N N . TYR A 1 105 ? 5.484 -10.913 -11.913 1.00 98.44 105 TYR A N 1
ATOM 780 C CA . TYR A 1 105 ? 5.944 -11.138 -10.545 1.00 98.44 105 TYR A CA 1
ATOM 781 C C . TYR A 1 105 ? 4.778 -11.623 -9.679 1.00 98.44 105 TYR A C 1
ATOM 783 O O . TYR A 1 105 ? 3.884 -10.858 -9.314 1.00 98.44 105 TYR A O 1
ATOM 791 N N . ASP A 1 106 ? 4.774 -12.924 -9.399 1.00 98.44 106 ASP A N 1
ATOM 792 C CA . ASP A 1 106 ? 3.751 -13.631 -8.638 1.00 98.44 106 ASP A CA 1
ATOM 793 C C . ASP A 1 106 ? 4.327 -14.180 -7.352 1.00 98.44 106 ASP A C 1
ATOM 795 O O . ASP A 1 106 ? 5.299 -14.938 -7.364 1.00 98.44 106 ASP A O 1
ATOM 799 N N . TYR A 1 107 ? 3.662 -13.888 -6.245 1.00 98.56 107 TYR A N 1
ATOM 800 C CA . TYR A 1 107 ? 4.019 -14.463 -4.962 1.00 98.56 107 TYR A CA 1
ATOM 801 C C . TYR A 1 107 ? 2.814 -14.555 -4.038 1.00 98.56 107 TYR A C 1
ATOM 803 O O . TYR A 1 107 ? 1.846 -13.794 -4.146 1.00 98.56 107 TYR A O 1
ATOM 811 N N . ASP A 1 108 ? 2.884 -15.501 -3.111 1.00 98.69 108 ASP A N 1
ATOM 812 C CA . ASP A 1 108 ? 1.938 -15.592 -2.011 1.00 98.69 108 ASP A CA 1
ATOM 813 C C . ASP A 1 108 ? 2.592 -15.133 -0.712 1.00 98.69 108 ASP A C 1
ATOM 815 O O . ASP A 1 108 ? 3.765 -15.398 -0.469 1.00 98.69 108 ASP A O 1
ATOM 819 N N . VAL A 1 109 ? 1.813 -14.487 0.153 1.00 98.69 109 VAL A N 1
ATOM 820 C CA . VAL A 1 109 ? 2.225 -14.179 1.529 1.00 98.69 109 VAL A CA 1
ATOM 821 C C . VAL A 1 109 ? 1.459 -15.076 2.488 1.00 98.69 109 VAL A C 1
ATOM 823 O O . VAL A 1 109 ? 0.226 -15.005 2.534 1.00 98.69 109 VAL A O 1
ATOM 826 N N . ARG A 1 110 ? 2.166 -15.880 3.288 1.00 98.06 110 ARG A N 1
ATOM 827 C CA . ARG A 1 110 ? 1.558 -16.832 4.243 1.00 98.06 110 ARG A CA 1
ATOM 828 C C . ARG A 1 110 ? 1.547 -16.335 5.687 1.00 98.06 110 ARG A C 1
ATOM 830 O O . ARG A 1 110 ? 0.674 -16.723 6.460 1.00 98.06 110 ARG A O 1
ATOM 837 N N . ARG A 1 111 ? 2.444 -15.408 6.028 1.00 98.12 111 ARG A N 1
ATOM 838 C CA . ARG A 1 111 ? 2.476 -14.692 7.312 1.00 98.12 111 ARG A CA 1
ATOM 839 C C . ARG A 1 111 ? 2.712 -13.209 7.055 1.00 98.12 111 ARG A C 1
ATOM 841 O O . ARG A 1 111 ? 3.533 -12.846 6.222 1.00 98.12 111 ARG A O 1
ATOM 848 N N . CYS A 1 112 ? 1.988 -12.352 7.772 1.00 98.44 112 CYS A N 1
ATOM 849 C CA . CYS A 1 112 ? 2.048 -10.906 7.587 1.00 98.44 112 CYS A CA 1
ATOM 850 C C . CYS A 1 112 ? 2.114 -10.182 8.937 1.00 98.44 112 CYS A C 1
ATOM 852 O O . CYS A 1 112 ? 1.103 -10.082 9.643 1.00 98.44 112 CYS A O 1
ATOM 854 N N . ALA A 1 113 ? 3.289 -9.649 9.273 1.00 98.50 113 ALA A N 1
ATOM 855 C CA . ALA A 1 113 ? 3.508 -8.894 10.504 1.00 98.50 113 ALA A CA 1
ATOM 856 C C . ALA A 1 113 ? 2.722 -7.574 10.517 1.00 98.50 113 ALA A C 1
ATOM 858 O O . ALA A 1 113 ? 2.270 -7.149 11.574 1.00 98.50 113 ALA A O 1
ATOM 859 N N . TYR A 1 114 ? 2.443 -6.967 9.355 1.00 98.38 114 TYR A N 1
ATOM 860 C CA . TYR A 1 114 ? 1.557 -5.798 9.265 1.00 98.38 114 TYR A CA 1
ATOM 861 C C . TYR A 1 114 ? 0.162 -6.122 9.819 1.00 98.38 114 TYR A C 1
ATOM 863 O O . TYR A 1 114 ? -0.361 -5.404 10.667 1.00 98.38 114 TYR A O 1
ATOM 871 N N . ALA A 1 115 ? -0.433 -7.241 9.391 1.00 98.31 115 ALA A N 1
ATOM 872 C CA . ALA A 1 115 ? -1.746 -7.678 9.868 1.00 98.31 115 ALA A CA 1
ATOM 873 C C . ALA A 1 115 ? -1.768 -8.028 11.359 1.00 98.31 115 ALA A C 1
ATOM 875 O O . ALA A 1 115 ? -2.788 -7.846 12.022 1.00 98.31 115 ALA A O 1
ATOM 876 N N . GLN A 1 116 ? -0.667 -8.544 11.900 1.00 98.38 116 GLN A N 1
ATOM 877 C CA . GLN A 1 116 ? -0.525 -8.792 13.337 1.00 98.38 116 GLN A CA 1
ATOM 878 C C . GLN A 1 116 ? -0.419 -7.469 14.104 1.00 98.38 116 GLN A C 1
ATOM 880 O O . GLN A 1 116 ? -1.247 -7.202 14.972 1.00 98.38 116 GLN A O 1
ATOM 885 N N . MET A 1 117 ? 0.484 -6.585 13.677 1.00 98.50 117 MET A N 1
ATOM 886 C CA . MET A 1 117 ? 0.695 -5.259 14.253 1.00 98.50 117 MET A CA 1
ATOM 887 C C . MET A 1 117 ? -0.599 -4.444 14.326 1.00 98.50 117 MET A C 1
ATOM 889 O O . MET A 1 117 ? -0.941 -3.933 15.388 1.00 98.50 117 MET A O 1
ATOM 893 N N . TYR A 1 118 ? -1.351 -4.320 13.227 1.00 98.62 118 TYR A N 1
ATOM 894 C CA . TYR A 1 118 ? -2.590 -3.536 13.251 1.00 98.62 118 TYR A CA 1
ATOM 895 C C . TYR A 1 118 ? -3.645 -4.141 14.185 1.00 98.62 118 TYR A C 1
ATOM 897 O O . TYR A 1 118 ? -4.395 -3.390 14.805 1.00 98.62 118 TYR A O 1
ATOM 905 N N . ARG A 1 119 ? -3.686 -5.469 14.356 1.00 98.00 119 ARG A N 1
ATOM 906 C CA . ARG A 1 119 ? -4.556 -6.109 15.357 1.00 98.00 119 ARG A CA 1
ATOM 907 C C . ARG A 1 119 ? -4.117 -5.777 16.781 1.00 98.00 119 ARG A C 1
ATOM 909 O O . ARG A 1 119 ? -4.950 -5.341 17.568 1.00 98.00 119 ARG A O 1
ATOM 916 N N . GLU A 1 120 ? -2.829 -5.903 17.085 1.00 98.25 120 GLU A N 1
ATOM 917 C CA . GLU A 1 120 ? -2.253 -5.564 18.397 1.00 98.25 120 GLU A CA 1
ATOM 918 C C . GLU A 1 120 ? -2.466 -4.090 18.763 1.00 98.25 120 GLU A C 1
ATOM 920 O O . GLU A 1 120 ? -2.754 -3.758 19.910 1.00 98.25 120 GLU A O 1
ATOM 925 N N . MET A 1 121 ? -2.393 -3.197 17.774 1.00 98.19 121 MET A N 1
ATOM 926 C CA . MET A 1 121 ? -2.643 -1.766 17.957 1.00 98.19 121 MET A CA 1
ATOM 927 C C . MET A 1 121 ? -4.133 -1.417 18.102 1.00 98.19 121 MET A C 1
ATOM 929 O O . MET A 1 121 ? -4.449 -0.254 18.357 1.00 98.19 121 MET A O 1
ATOM 933 N N . GLY A 1 122 ? -5.058 -2.370 17.945 1.00 97.88 122 GLY A N 1
ATOM 934 C CA . GLY A 1 122 ? -6.503 -2.111 17.950 1.00 97.88 122 GLY A CA 1
ATOM 935 C C . GLY A 1 122 ? -7.014 -1.411 16.684 1.00 97.88 122 GLY A C 1
ATOM 936 O O . GLY A 1 122 ? -8.046 -0.756 16.718 1.00 97.88 122 GLY A O 1
ATOM 937 N N . LEU A 1 123 ? -6.289 -1.533 15.572 1.00 98.31 123 LEU A N 1
ATOM 938 C CA . LEU A 1 123 ? -6.577 -0.923 14.269 1.00 98.31 123 LEU A CA 1
ATOM 939 C C . LEU A 1 123 ? -7.024 -1.944 13.212 1.00 98.31 123 LEU A C 1
ATOM 941 O O . LEU A 1 123 ? -7.026 -1.636 12.022 1.00 98.31 123 LEU A O 1
ATOM 945 N N . ALA A 1 124 ? -7.403 -3.159 13.616 1.00 97.25 124 ALA A N 1
ATOM 946 C CA . ALA A 1 124 ? -7.819 -4.224 12.699 1.00 97.25 124 ALA A CA 1
ATOM 947 C C . ALA A 1 124 ? -8.920 -3.773 11.718 1.00 97.25 124 ALA A C 1
ATOM 949 O O . ALA A 1 124 ? -8.869 -4.108 10.538 1.00 97.25 124 ALA A O 1
ATOM 950 N N . GLU A 1 125 ? -9.861 -2.952 12.199 1.00 97.38 125 GLU A N 1
ATOM 951 C CA . GLU A 1 125 ? -10.981 -2.390 11.429 1.00 97.38 125 GLU A CA 1
ATOM 952 C C . GLU A 1 125 ? -10.513 -1.620 10.177 1.00 97.38 125 GLU A C 1
ATOM 954 O O . GLU A 1 125 ? -11.140 -1.717 9.124 1.00 97.38 125 GLU A O 1
ATOM 959 N N . ILE A 1 126 ? -9.374 -0.918 10.255 1.00 98.31 126 ILE A N 1
ATOM 960 C CA . ILE A 1 126 ? -8.837 -0.095 9.158 1.00 98.31 126 ILE A CA 1
ATOM 961 C C . ILE A 1 126 ? -7.472 -0.544 8.637 1.00 98.31 126 ILE A C 1
ATOM 963 O O . ILE A 1 126 ? -6.958 0.051 7.694 1.00 98.31 126 ILE A O 1
ATOM 967 N N . GLY A 1 127 ? -6.874 -1.605 9.186 1.00 98.19 127 GLY A N 1
ATOM 968 C CA . GLY A 1 127 ? -5.540 -2.069 8.784 1.00 98.19 127 GLY A CA 1
ATOM 969 C C . GLY A 1 127 ? -5.426 -2.359 7.281 1.00 98.19 127 GLY A C 1
ATOM 970 O O . GLY A 1 127 ? -4.385 -2.114 6.669 1.00 98.19 127 GLY A O 1
ATOM 971 N N . HIS A 1 128 ? -6.520 -2.802 6.652 1.00 98.06 128 HIS A N 1
ATOM 972 C CA . HIS A 1 128 ? -6.580 -3.018 5.206 1.00 98.06 128 HIS A CA 1
ATOM 973 C C . HIS A 1 128 ? -6.456 -1.712 4.403 1.00 98.06 128 HIS A C 1
ATOM 975 O O . HIS A 1 128 ? -5.820 -1.719 3.352 1.00 98.06 128 HIS A O 1
ATOM 981 N N . LEU A 1 129 ? -6.983 -0.592 4.908 1.00 98.31 129 LEU A N 1
ATOM 982 C CA . LEU A 1 129 ? -6.814 0.734 4.305 1.00 98.31 129 LEU A CA 1
ATOM 983 C C . LEU A 1 129 ? -5.383 1.237 4.487 1.00 98.31 129 LEU A C 1
ATOM 985 O O . LEU A 1 129 ? -4.803 1.785 3.557 1.00 98.31 129 LEU A O 1
ATOM 989 N N . LEU A 1 130 ? -4.804 1.018 5.672 1.00 98.25 130 LEU A N 1
ATOM 990 C CA . LEU A 1 130 ? -3.491 1.552 6.043 1.00 98.25 130 LEU A CA 1
ATOM 991 C C . LEU A 1 130 ? -2.318 0.868 5.332 1.00 98.25 130 LEU A C 1
ATOM 993 O O . LEU A 1 130 ? -1.296 1.517 5.108 1.00 98.25 130 LEU A O 1
ATOM 997 N N . SER A 1 131 ? -2.456 -0.410 4.965 1.00 97.44 131 SER A N 1
ATOM 998 C CA . SER A 1 131 ? -1.394 -1.173 4.295 1.00 97.44 131 SER A CA 1
ATOM 999 C C . SER A 1 131 ? -1.840 -1.821 2.993 1.00 97.44 131 SER A C 1
ATOM 1001 O O . SER A 1 131 ? -1.266 -1.516 1.957 1.00 97.44 131 SER A O 1
ATOM 1003 N N . CYS A 1 132 ? -2.851 -2.691 3.008 1.00 97.69 132 CYS A N 1
ATOM 1004 C CA . CYS A 1 132 ? -3.165 -3.515 1.838 1.00 97.69 132 CYS A CA 1
ATOM 1005 C C . CYS A 1 132 ? -3.620 -2.675 0.635 1.00 97.69 132 CYS A C 1
ATOM 1007 O O . CYS A 1 132 ? -3.144 -2.880 -0.478 1.00 97.69 132 CYS A O 1
ATOM 1009 N N . ALA A 1 133 ? -4.505 -1.699 0.841 1.00 95.94 133 ALA A N 1
ATOM 1010 C CA . ALA A 1 133 ? -5.013 -0.839 -0.229 1.00 95.94 133 ALA A CA 1
ATOM 1011 C C . ALA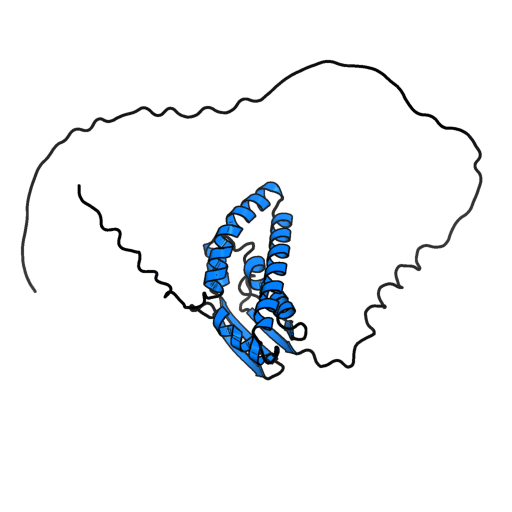 A 1 133 ? -3.915 -0.001 -0.910 1.00 95.94 133 ALA A C 1
ATOM 1013 O O . ALA A 1 133 ? -4.121 0.516 -2.006 1.00 95.94 133 ALA A O 1
ATOM 1014 N N . ARG A 1 134 ? -2.739 0.125 -0.281 1.00 98.00 134 ARG A N 1
ATOM 1015 C CA . ARG A 1 134 ? -1.603 0.847 -0.852 1.00 98.00 134 ARG A CA 1
ATOM 1016 C C . ARG A 1 134 ? -0.958 0.096 -1.997 1.00 98.00 134 ARG A C 1
ATOM 1018 O O . ARG A 1 134 ? -0.407 0.759 -2.854 1.00 98.00 134 ARG A O 1
ATOM 1025 N N . ASP A 1 135 ? -1.007 -1.232 -2.020 1.00 97.50 135 ASP A N 1
ATOM 1026 C CA . ASP A 1 135 ? -0.182 -2.017 -2.944 1.00 97.50 135 ASP A CA 1
ATOM 1027 C C . ASP A 1 135 ? -0.560 -1.766 -4.413 1.00 97.50 135 ASP A C 1
ATOM 1029 O O . ASP A 1 135 ? 0.318 -1.529 -5.239 1.00 97.50 135 ASP A O 1
ATOM 1033 N N . SER A 1 136 ? -1.861 -1.711 -4.730 1.00 95.62 136 SER A N 1
ATOM 1034 C CA . SER A 1 136 ? -2.333 -1.395 -6.088 1.00 95.62 136 SER A CA 1
ATOM 1035 C C . SER A 1 136 ? -2.047 0.059 -6.477 1.00 95.62 136 SER A C 1
ATOM 1037 O O . SER A 1 136 ? -1.630 0.339 -7.592 1.00 95.62 136 SER A O 1
ATOM 1039 N N . VAL A 1 137 ? -2.207 0.997 -5.544 1.00 98.06 137 VAL A N 1
ATOM 1040 C CA . VAL A 1 137 ? -1.989 2.426 -5.825 1.00 98.06 137 VAL A CA 1
ATOM 1041 C C . VAL A 1 137 ? -0.499 2.779 -5.870 1.00 98.06 137 VAL A C 1
ATOM 1043 O O . VAL A 1 137 ? -0.077 3.667 -6.606 1.00 98.06 137 VAL A O 1
ATOM 1046 N N . PHE A 1 138 ? 0.324 2.070 -5.101 1.00 98.50 138 PHE A N 1
ATOM 1047 C CA . PHE A 1 138 ? 1.772 2.186 -5.158 1.00 98.50 138 PHE A CA 1
ATOM 1048 C C . PHE A 1 138 ? 2.275 1.740 -6.526 1.00 98.50 138 PHE A C 1
ATOM 1050 O O . PHE A 1 138 ? 3.063 2.470 -7.120 1.00 98.50 138 PHE A O 1
ATOM 1057 N N . ILE A 1 139 ? 1.806 0.594 -7.042 1.00 97.94 139 ILE A N 1
ATOM 1058 C CA . ILE A 1 139 ? 2.247 0.129 -8.360 1.00 97.94 139 ILE A CA 1
ATOM 1059 C C . ILE A 1 139 ? 1.782 1.068 -9.479 1.00 97.94 139 ILE A C 1
ATOM 1061 O O . ILE A 1 139 ? 2.592 1.386 -10.338 1.00 97.94 139 ILE A O 1
ATOM 1065 N N . GLU A 1 140 ? 0.566 1.627 -9.405 1.00 97.75 140 GLU A N 1
ATOM 1066 C CA . GLU A 1 140 ? 0.103 2.677 -10.334 1.00 97.75 140 GLU A CA 1
ATOM 1067 C C . GLU A 1 140 ? 1.048 3.890 -10.361 1.00 97.75 140 GLU A C 1
ATOM 1069 O O . GLU A 1 140 ? 1.334 4.447 -11.420 1.00 97.75 140 GLU A O 1
ATOM 1074 N N . GLY A 1 141 ? 1.531 4.313 -9.188 1.00 98.12 141 GLY A N 1
ATOM 1075 C CA . GLY A 1 141 ? 2.471 5.426 -9.067 1.00 98.12 141 GLY A CA 1
ATOM 1076 C C . GLY A 1 141 ? 3.895 5.063 -9.480 1.00 98.12 141 GLY A C 1
ATOM 1077 O O . GLY A 1 141 ? 4.628 5.939 -9.936 1.00 98.12 141 GLY A O 1
ATOM 1078 N N . TYR A 1 142 ? 4.288 3.802 -9.294 1.00 98.50 142 TYR A N 1
ATOM 1079 C CA . TYR A 1 142 ? 5.608 3.296 -9.648 1.00 98.50 142 TYR A CA 1
ATOM 1080 C C . TYR A 1 142 ? 5.736 3.116 -11.161 1.00 98.50 142 TYR A C 1
ATOM 1082 O O . TYR A 1 142 ? 6.603 3.716 -11.785 1.00 98.50 142 TYR A O 1
ATOM 1090 N N . ASP A 1 143 ? 4.845 2.338 -11.768 1.00 98.00 143 ASP A N 1
ATOM 1091 C CA . ASP A 1 143 ? 4.785 2.156 -13.211 1.00 98.00 143 ASP A CA 1
ATOM 1092 C C . ASP A 1 143 ? 3.337 1.868 -13.636 1.00 98.00 143 ASP A C 1
ATOM 1094 O O . ASP A 1 143 ? 2.839 0.765 -13.396 1.00 98.00 143 ASP A O 1
ATOM 1098 N N . PRO A 1 144 ? 2.650 2.806 -14.314 1.00 97.00 144 PRO A N 1
ATOM 1099 C CA . PRO A 1 144 ? 1.255 2.620 -14.714 1.00 97.00 144 PRO A CA 1
ATOM 1100 C C . PRO A 1 144 ? 1.063 1.496 -15.743 1.00 97.00 144 PRO A C 1
ATOM 1102 O O . PRO A 1 144 ? -0.072 1.131 -16.045 1.00 97.00 144 PRO A O 1
ATOM 1105 N N . ARG A 1 145 ? 2.150 0.948 -16.303 1.00 97.12 145 ARG A N 1
ATOM 1106 C CA . ARG A 1 145 ? 2.103 -0.224 -17.183 1.00 97.12 145 ARG A CA 1
ATOM 1107 C C . ARG A 1 145 ? 2.014 -1.530 -16.399 1.00 97.12 145 ARG A C 1
ATOM 1109 O O . ARG A 1 145 ? 1.704 -2.546 -17.005 1.00 97.12 145 ARG A O 1
ATOM 1116 N N . ILE A 1 146 ? 2.287 -1.545 -15.094 1.00 97.56 146 ILE A N 1
ATOM 1117 C CA . ILE A 1 146 ? 2.236 -2.763 -14.281 1.00 97.56 146 ILE A CA 1
ATOM 1118 C C . ILE A 1 146 ? 0.903 -2.815 -13.531 1.00 97.56 146 ILE A C 1
ATOM 1120 O O . ILE A 1 146 ? 0.596 -1.956 -12.708 1.00 97.56 146 ILE A O 1
ATOM 1124 N N . ALA A 1 147 ? 0.119 -3.860 -13.779 1.00 96.69 147 ALA A N 1
ATOM 1125 C CA . ALA A 1 147 ? -1.149 -4.094 -13.099 1.00 96.69 147 ALA A CA 1
ATOM 1126 C C . ALA A 1 147 ? -0.986 -5.111 -11.964 1.00 96.69 147 ALA A C 1
ATOM 1128 O O . ALA A 1 147 ? -0.318 -6.132 -12.131 1.00 96.69 147 ALA A O 1
ATOM 1129 N N . LEU A 1 148 ? -1.649 -4.863 -10.831 1.00 97.88 148 LEU A N 1
ATOM 1130 C CA . LEU A 1 148 ? -1.795 -5.825 -9.739 1.00 97.88 148 LEU A CA 1
ATOM 1131 C C . LEU A 1 148 ? -3.187 -6.458 -9.775 1.00 97.88 148 LEU A C 1
ATOM 1133 O O . LEU A 1 148 ? -4.193 -5.760 -9.672 1.00 97.88 148 LEU A O 1
ATOM 1137 N N . THR A 1 149 ? -3.240 -7.787 -9.799 1.00 97.81 149 THR A N 1
ATOM 1138 C CA . THR A 1 149 ? -4.418 -8.552 -9.379 1.00 97.81 149 THR A CA 1
ATOM 1139 C C . THR A 1 149 ? -4.147 -9.186 -8.019 1.00 97.81 149 THR A C 1
ATOM 1141 O O . THR A 1 149 ? -3.133 -9.854 -7.830 1.00 97.81 149 THR A O 1
ATOM 1144 N N . ARG A 1 150 ? -5.060 -8.980 -7.066 1.00 97.44 150 ARG A N 1
ATOM 1145 C CA . ARG A 1 150 ? -5.048 -9.649 -5.762 1.00 97.44 150 ARG A CA 1
ATOM 1146 C C . ARG A 1 150 ? -6.474 -9.866 -5.291 1.00 97.44 150 ARG A C 1
ATOM 1148 O O . ARG A 1 150 ? -7.244 -8.911 -5.211 1.00 97.44 150 ARG A O 1
ATOM 1155 N N . THR A 1 151 ? -6.818 -11.105 -4.967 1.00 96.38 151 THR A N 1
ATOM 1156 C CA . THR A 1 151 ? -8.196 -11.492 -4.628 1.00 96.38 151 THR A CA 1
ATOM 1157 C C . THR A 1 151 ? -8.387 -11.769 -3.141 1.00 96.38 151 THR A C 1
ATOM 1159 O O . THR A 1 151 ? -9.515 -11.795 -2.648 1.00 96.38 151 THR A O 1
ATOM 1162 N N . ARG A 1 152 ? -7.291 -11.950 -2.400 1.00 95.62 152 ARG A N 1
ATOM 1163 C CA . ARG A 1 152 ? -7.293 -12.350 -0.997 1.00 95.62 152 ARG A CA 1
ATOM 1164 C C . ARG A 1 152 ? -6.232 -11.588 -0.213 1.00 95.62 152 ARG A C 1
ATOM 1166 O O . ARG A 1 152 ? -5.147 -11.297 -0.712 1.00 95.62 152 ARG A O 1
ATOM 1173 N N . THR A 1 153 ? -6.527 -11.287 1.051 1.00 98.12 153 THR A N 1
ATOM 1174 C CA . THR A 1 153 ? -5.533 -10.760 1.992 1.00 98.12 153 THR A CA 1
ATOM 1175 C C . THR A 1 153 ? -5.664 -11.421 3.360 1.00 98.12 153 THR A C 1
ATOM 1177 O O . THR A 1 153 ? -6.772 -11.691 3.823 1.00 98.12 153 THR A O 1
ATOM 1180 N N . LEU A 1 154 ? -4.536 -11.631 4.044 1.00 98.31 154 LEU A N 1
ATOM 1181 C CA . LEU A 1 154 ? -4.512 -12.069 5.448 1.00 98.31 154 LEU A CA 1
ATOM 1182 C C . LEU A 1 154 ? -5.203 -11.051 6.373 1.00 98.31 154 LEU A C 1
ATOM 1184 O O . LEU A 1 154 ? -5.866 -11.433 7.332 1.00 98.31 154 LEU A O 1
ATOM 1188 N N . MET A 1 155 ? -5.078 -9.753 6.068 1.00 97.88 155 MET A N 1
ATOM 1189 C CA . MET A 1 155 ? -5.695 -8.665 6.838 1.00 97.88 155 MET A CA 1
ATOM 1190 C C . MET A 1 155 ? -7.226 -8.754 6.868 1.00 97.88 155 MET A C 1
ATOM 1192 O O . MET A 1 155 ? -7.839 -8.413 7.873 1.00 97.88 155 MET A O 1
ATOM 1196 N N . GLN A 1 156 ? -7.838 -9.221 5.778 1.00 96.12 156 GLN A N 1
ATOM 1197 C CA . GLN A 1 156 ? -9.291 -9.370 5.650 1.00 96.12 156 GLN A CA 1
ATOM 1198 C C . GLN A 1 156 ? -9.754 -10.818 5.895 1.00 96.12 156 GLN A C 1
ATOM 1200 O O . GLN A 1 156 ? -10.834 -11.205 5.459 1.00 96.12 156 GLN A O 1
ATOM 1205 N N . GLY A 1 157 ? -8.947 -11.632 6.588 1.00 96.19 157 GLY A N 1
ATOM 1206 C CA . GLY A 1 157 ? -9.325 -12.987 7.010 1.00 96.19 157 GLY A CA 1
ATOM 1207 C C . GLY A 1 157 ? -9.089 -14.091 5.974 1.00 96.19 157 GLY A C 1
ATOM 1208 O O . GLY A 1 157 ? -9.526 -15.222 6.170 1.00 96.19 157 GLY A O 1
ATOM 1209 N N . GLY A 1 158 ? -8.393 -13.798 4.877 1.00 97.12 158 GLY A N 1
ATOM 1210 C CA . GLY A 1 158 ? -7.964 -14.811 3.920 1.00 97.12 158 GLY A CA 1
ATOM 1211 C C . GLY A 1 158 ? -6.846 -15.709 4.458 1.00 97.12 158 GLY A C 1
ATOM 1212 O O . GLY A 1 158 ? -6.140 -15.361 5.395 1.00 97.12 158 GLY A O 1
ATOM 1213 N N . THR A 1 159 ? -6.640 -16.866 3.827 1.00 97.25 159 THR A N 1
ATOM 1214 C CA . THR A 1 159 ? -5.579 -17.828 4.193 1.00 97.25 159 THR A CA 1
ATOM 1215 C C . THR A 1 159 ? -4.162 -17.400 3.792 1.00 97.25 159 THR A C 1
ATOM 1217 O O . THR A 1 159 ? -3.193 -17.966 4.279 1.00 97.25 159 THR A O 1
ATOM 1220 N N . HIS A 1 160 ? -4.042 -16.500 2.817 1.00 98.44 160 HIS A N 1
ATOM 1221 C CA . HIS A 1 160 ? -2.796 -15.931 2.291 1.00 98.44 160 HIS A CA 1
ATOM 1222 C C . HIS A 1 160 ? -3.138 -14.650 1.514 1.00 98.44 160 HIS A C 1
ATOM 1224 O O . HIS A 1 160 ? -4.310 -14.426 1.200 1.00 98.44 160 HIS A O 1
ATOM 1230 N N . CYS A 1 161 ? -2.146 -13.822 1.194 1.00 98.69 161 CYS A N 1
ATOM 1231 C CA . CYS A 1 161 ? -2.291 -12.792 0.157 1.00 98.69 161 CYS A CA 1
ATOM 1232 C C . CYS A 1 161 ? -1.776 -13.339 -1.178 1.00 98.69 161 CYS A C 1
ATOM 1234 O O . CYS A 1 161 ? -0.715 -13.953 -1.173 1.00 98.69 161 CYS A O 1
ATOM 1236 N N . ASP A 1 162 ? -2.479 -13.114 -2.288 1.00 98.31 162 ASP A N 1
ATOM 1237 C CA . ASP A 1 162 ? -2.146 -13.637 -3.624 1.00 98.31 162 ASP A CA 1
ATOM 1238 C C . ASP A 1 162 ? -1.760 -12.509 -4.596 1.00 98.31 162 ASP A C 1
ATOM 1240 O O . ASP A 1 162 ? -2.572 -12.018 -5.377 1.00 98.31 162 ASP A O 1
ATOM 1244 N N . PHE A 1 163 ? -0.510 -12.055 -4.545 1.00 98.56 163 PHE A N 1
ATOM 1245 C CA . PHE A 1 163 ? -0.050 -10.964 -5.403 1.00 98.56 163 PHE A CA 1
ATOM 1246 C C . PHE A 1 163 ? 0.256 -11.469 -6.807 1.00 98.56 163 PHE A C 1
ATOM 1248 O O . PHE A 1 163 ? 1.057 -12.393 -6.961 1.00 98.56 163 PHE A O 1
ATOM 1255 N N . ARG A 1 164 ? -0.369 -10.858 -7.818 1.00 98.38 164 ARG A N 1
ATOM 1256 C CA . ARG A 1 164 ? -0.127 -11.157 -9.232 1.00 98.38 164 ARG A CA 1
ATOM 1257 C C . ARG A 1 164 ? 0.139 -9.877 -10.013 1.00 98.38 164 ARG A C 1
ATOM 1259 O O . ARG A 1 164 ? -0.805 -9.176 -10.382 1.00 98.38 164 ARG A O 1
ATOM 1266 N N . TYR A 1 165 ? 1.410 -9.560 -10.244 1.00 98.31 165 TYR A N 1
ATOM 1267 C CA . TYR A 1 165 ? 1.813 -8.391 -11.027 1.00 98.31 165 TYR A CA 1
ATOM 1268 C C . TYR A 1 165 ? 2.074 -8.764 -12.484 1.00 98.31 165 TYR A C 1
ATOM 1270 O O . TYR A 1 165 ? 2.740 -9.764 -12.765 1.00 98.31 165 TYR A O 1
ATOM 1278 N N . ARG A 1 166 ? 1.559 -7.963 -13.416 1.00 97.75 166 ARG A N 1
ATOM 1279 C CA . ARG A 1 166 ? 1.717 -8.165 -14.862 1.00 97.75 166 ARG A CA 1
ATOM 1280 C C . ARG A 1 166 ? 2.123 -6.867 -15.535 1.00 97.75 166 ARG A C 1
ATOM 1282 O O . ARG A 1 166 ? 1.473 -5.848 -15.314 1.00 97.75 166 ARG A O 1
ATOM 1289 N N .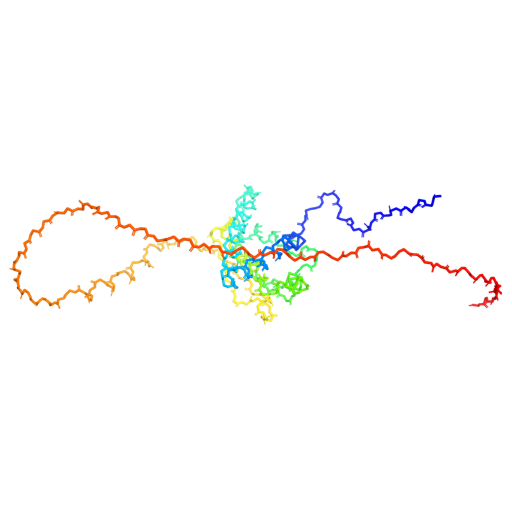 MET A 1 167 ? 3.139 -6.917 -16.387 1.00 96.94 167 MET A N 1
ATOM 1290 C CA . MET A 1 167 ? 3.372 -5.862 -17.368 1.00 96.94 167 MET A CA 1
ATOM 1291 C C . MET A 1 167 ? 2.235 -5.905 -18.394 1.00 96.94 167 MET A C 1
ATOM 1293 O O . MET A 1 167 ? 1.970 -6.952 -18.984 1.00 96.94 167 MET A O 1
ATOM 1297 N N . ALA A 1 168 ? 1.549 -4.784 -18.594 1.00 89.81 168 ALA A N 1
ATOM 1298 C CA . ALA A 1 168 ? 0.577 -4.642 -19.661 1.00 89.81 168 ALA A CA 1
ATOM 1299 C C . ALA A 1 168 ? 1.284 -4.876 -20.996 1.00 89.81 168 ALA A C 1
ATOM 1301 O O . ALA A 1 168 ? 2.362 -4.325 -21.243 1.00 89.81 168 ALA A O 1
ATOM 1302 N N . GLU A 1 169 ? 0.680 -5.686 -21.864 1.00 76.31 169 GLU A N 1
ATOM 1303 C CA . GLU A 1 169 ? 1.209 -5.836 -23.212 1.00 76.31 169 GLU A CA 1
ATOM 1304 C C . GLU A 1 169 ? 1.256 -4.455 -23.882 1.00 76.31 169 GLU A C 1
ATOM 1306 O O . GLU A 1 169 ? 0.307 -3.673 -23.738 1.00 76.31 169 GLU A O 1
ATOM 1311 N N . PRO A 1 170 ? 2.340 -4.115 -24.604 1.00 57.75 170 PRO A N 1
ATOM 1312 C CA . PRO A 1 170 ? 2.384 -2.894 -25.391 1.00 57.75 170 PRO A CA 1
ATOM 1313 C C . PRO A 1 170 ? 1.227 -2.946 -26.390 1.00 57.75 170 PRO A C 1
ATOM 1315 O O . PRO A 1 170 ? 1.243 -3.711 -27.352 1.00 57.75 170 PRO A O 1
ATOM 1318 N N . GLY A 1 171 ? 0.171 -2.188 -26.097 1.00 51.53 171 GLY A N 1
ATOM 1319 C CA . GLY A 1 171 ? -1.110 -2.377 -26.750 1.00 51.53 171 GLY A CA 1
ATOM 1320 C C . GLY A 1 171 ? -1.011 -2.231 -28.266 1.00 51.53 171 GLY A C 1
ATOM 1321 O O . GLY A 1 171 ? -0.584 -1.197 -28.783 1.00 51.53 171 GLY A O 1
ATOM 1322 N N . ARG A 1 172 ? -1.597 -3.191 -28.989 1.00 43.47 172 ARG A N 1
ATOM 1323 C CA . ARG A 1 172 ? -2.553 -2.781 -30.022 1.00 43.47 172 ARG A CA 1
ATOM 1324 C C . ARG A 1 172 ? -3.606 -1.953 -29.293 1.00 43.47 172 ARG A C 1
ATOM 1326 O O . ARG A 1 172 ? -4.417 -2.503 -28.558 1.00 43.47 172 ARG A O 1
ATOM 1333 N N . GLY A 1 173 ? -3.491 -0.632 -29.403 1.00 37.50 173 GLY A N 1
ATOM 1334 C CA . GLY A 1 173 ? -4.298 0.322 -28.654 1.00 37.50 173 GLY A CA 1
ATOM 1335 C C . GLY A 1 173 ? -5.789 0.025 -28.776 1.00 37.50 173 GLY A C 1
ATOM 1336 O O . GLY A 1 173 ? -6.372 0.169 -29.849 1.00 37.50 173 GLY A O 1
ATOM 1337 N N . GLY A 1 174 ? -6.399 -0.362 -27.657 1.00 37.78 174 GLY A N 1
ATOM 1338 C CA . GLY A 1 174 ? -7.842 -0.403 -27.472 1.00 37.78 174 GLY A CA 1
ATOM 1339 C C . GLY A 1 174 ? -8.398 1.013 -27.376 1.00 37.78 174 GLY A C 1
ATOM 1340 O O . GLY A 1 174 ? -8.758 1.482 -26.302 1.00 37.78 174 GLY A O 1
ATOM 1341 N N . ALA A 1 175 ? -8.461 1.704 -28.510 1.00 43.19 175 ALA A N 1
ATOM 1342 C CA . ALA A 1 175 ? -9.452 2.744 -28.720 1.00 43.19 175 ALA A CA 1
ATOM 1343 C C . ALA A 1 175 ? -10.741 2.039 -29.156 1.00 43.19 175 ALA A C 1
ATOM 1345 O O . ALA A 1 175 ? -10.914 1.745 -30.336 1.00 43.19 175 ALA A O 1
ATOM 1346 N N . GLY A 1 176 ? -11.618 1.714 -28.205 1.00 42.75 176 GLY A N 1
ATOM 1347 C CA . GLY A 1 176 ? -12.940 1.197 -28.554 1.00 42.75 176 GLY A CA 1
ATOM 1348 C C . GLY A 1 176 ? -13.591 0.288 -27.529 1.00 42.75 176 GLY A C 1
ATOM 1349 O O . GLY A 1 176 ? -14.011 -0.789 -27.905 1.00 42.75 176 GLY A O 1
ATOM 1350 N N . GLU A 1 177 ? -13.707 0.704 -26.267 1.00 34.88 177 GLU A N 1
ATOM 1351 C CA . GLU A 1 177 ? -14.666 0.079 -25.336 1.00 34.88 177 GLU A CA 1
ATOM 1352 C C . GLU A 1 177 ? -15.032 1.021 -24.171 1.00 34.88 177 GLU A C 1
ATOM 1354 O O . GLU A 1 177 ? -15.145 0.634 -23.016 1.00 34.88 177 GLU A O 1
ATOM 1359 N N . ALA A 1 178 ? -15.220 2.310 -24.478 1.00 36.66 178 ALA A N 1
ATOM 1360 C CA . ALA A 1 178 ? -15.732 3.304 -23.523 1.00 36.66 178 ALA A CA 1
ATOM 1361 C C . ALA A 1 178 ? -16.972 4.070 -24.033 1.00 36.66 178 ALA A C 1
ATOM 1363 O O . ALA A 1 178 ? -17.442 4.985 -23.366 1.00 36.66 178 ALA A O 1
ATOM 1364 N N . GLN A 1 179 ? -17.534 3.705 -25.193 1.00 38.47 179 GLN A N 1
ATOM 1365 C CA . GLN A 1 179 ? -18.696 4.399 -25.780 1.00 38.47 179 GLN A CA 1
ATOM 1366 C C . GLN A 1 179 ? -19.990 3.573 -25.837 1.00 38.47 179 GLN A C 1
ATOM 1368 O O . GLN A 1 179 ? -21.023 4.105 -26.220 1.00 38.47 179 GLN A O 1
ATOM 1373 N N . ALA A 1 180 ? -20.003 2.320 -25.375 1.00 36.72 180 ALA A N 1
ATOM 1374 C CA . ALA A 1 180 ? -21.209 1.485 -25.448 1.00 36.72 180 ALA A CA 1
ATOM 1375 C C . ALA A 1 180 ? -22.219 1.692 -24.296 1.00 36.72 180 ALA A C 1
ATOM 1377 O O . ALA A 1 180 ? -23.290 1.094 -24.317 1.00 36.72 180 ALA A O 1
ATOM 1378 N N . GLN A 1 181 ? -21.918 2.521 -23.287 1.00 40.72 181 GLN A N 1
ATOM 1379 C CA . GLN A 1 181 ? -22.796 2.693 -22.112 1.00 40.72 181 GLN A CA 1
ATOM 1380 C C . GLN A 1 181 ? -23.481 4.066 -22.008 1.00 40.72 181 GLN A C 1
ATOM 1382 O O . GLN A 1 181 ? -24.289 4.268 -21.105 1.00 40.72 181 GLN A O 1
ATOM 1387 N N . THR A 1 182 ? -23.249 4.979 -22.957 1.00 36.88 182 THR A N 1
ATOM 1388 C CA . THR A 1 182 ? -23.875 6.318 -22.949 1.00 36.88 182 THR A CA 1
ATOM 1389 C C . THR A 1 182 ? -25.091 6.423 -23.881 1.00 36.88 182 THR A C 1
ATOM 1391 O O . THR A 1 182 ? -25.969 7.244 -23.642 1.00 36.88 182 THR A O 1
ATOM 1394 N N . GLU A 1 183 ? -25.227 5.562 -24.894 1.00 36.00 183 GLU A N 1
ATOM 1395 C CA . GLU A 1 183 ? -26.314 5.682 -25.887 1.00 36.00 183 GLU A CA 1
ATOM 1396 C C . GLU A 1 183 ? -27.635 5.000 -25.475 1.00 36.00 183 GLU A C 1
ATOM 1398 O O . GLU A 1 183 ? -28.691 5.316 -26.020 1.00 36.00 183 GLU A O 1
ATOM 1403 N N . ALA A 1 184 ? -27.625 4.127 -24.462 1.00 38.12 184 ALA A N 1
ATOM 1404 C CA . ALA A 1 184 ? -28.815 3.375 -24.042 1.00 38.12 184 ALA A CA 1
ATOM 1405 C C . ALA A 1 184 ? -29.749 4.123 -23.063 1.00 38.12 184 ALA A C 1
ATOM 1407 O O . ALA A 1 184 ? -30.835 3.630 -22.769 1.00 38.12 184 ALA A O 1
ATOM 1408 N N . GLN A 1 185 ? -29.365 5.300 -22.547 1.00 47.97 185 GLN A N 1
ATOM 1409 C CA . GLN A 1 185 ? -30.168 6.047 -21.555 1.00 47.97 185 GLN A CA 1
ATOM 1410 C C . GLN A 1 185 ? -30.831 7.323 -22.101 1.00 47.97 185 GLN A C 1
ATOM 1412 O O . GLN A 1 185 ? -31.625 7.946 -21.397 1.00 47.97 185 GLN A O 1
ATOM 1417 N N . THR A 1 186 ? -30.580 7.695 -23.360 1.00 36.84 186 THR A N 1
ATOM 1418 C CA . THR A 1 186 ? -31.137 8.922 -23.963 1.00 36.84 186 THR A CA 1
ATOM 1419 C C . THR A 1 186 ? -32.422 8.681 -24.772 1.00 36.84 186 THR A C 1
ATOM 1421 O O . THR A 1 186 ? -33.125 9.635 -25.078 1.00 36.84 186 THR A O 1
ATOM 1424 N N . GLN A 1 187 ? -32.807 7.432 -25.066 1.00 44.41 187 GLN A N 1
ATOM 1425 C CA . GLN A 1 187 ? -33.955 7.134 -25.947 1.00 44.41 187 GLN A CA 1
ATOM 1426 C C . GLN A 1 187 ? -35.293 6.830 -25.240 1.00 44.41 187 GLN A C 1
ATOM 1428 O O . GLN A 1 187 ? -36.283 6.561 -25.914 1.00 44.41 187 GLN A O 1
ATOM 1433 N N . THR A 1 188 ? -35.387 6.924 -23.908 1.00 37.97 188 THR A N 1
ATOM 1434 C CA . THR A 1 188 ? -36.631 6.582 -23.170 1.00 37.97 188 THR A CA 1
ATOM 1435 C C . THR A 1 188 ? -37.400 7.789 -22.615 1.00 37.97 188 THR A C 1
ATOM 1437 O O . THR A 1 188 ? -38.272 7.629 -21.763 1.00 37.97 188 THR A O 1
ATOM 1440 N N . ARG A 1 189 ? -37.111 9.016 -23.066 1.00 41.06 189 ARG A N 1
ATOM 1441 C CA . ARG A 1 189 ? -37.816 10.229 -22.611 1.00 41.06 189 ARG A CA 1
ATOM 1442 C C . ARG A 1 189 ? -38.186 11.174 -23.754 1.00 41.06 189 ARG A C 1
ATOM 1444 O O . ARG A 1 189 ? -37.815 12.333 -23.712 1.00 41.06 189 ARG A O 1
ATOM 1451 N N . GLU A 1 190 ? -38.958 10.715 -24.736 1.00 33.56 190 GLU A N 1
ATOM 1452 C CA . GLU A 1 190 ? -39.693 11.641 -25.614 1.00 33.56 190 GLU A CA 1
ATOM 1453 C C . GLU A 1 190 ? -40.849 10.941 -26.347 1.00 33.56 190 GLU A C 1
ATOM 1455 O O . GLU A 1 190 ? -40.677 10.326 -27.392 1.00 33.56 190 GLU A O 1
ATOM 1460 N N . SER A 1 191 ? -42.051 10.992 -25.769 1.00 35.09 191 SER A N 1
ATOM 1461 C CA . SER A 1 191 ? -43.306 11.290 -26.483 1.00 35.09 191 SER A CA 1
ATOM 1462 C C . SER A 1 191 ? -44.497 11.116 -25.540 1.00 35.09 191 SER A C 1
ATOM 1464 O O . SER A 1 191 ? -44.763 10.022 -25.068 1.00 35.09 191 SER A O 1
ATOM 1466 N N . THR A 1 192 ? -45.164 12.229 -25.223 1.00 34.53 192 THR A N 1
ATOM 1467 C CA . THR A 1 192 ? -46.615 12.460 -25.384 1.00 34.53 192 THR A CA 1
ATOM 1468 C C . THR A 1 192 ? -46.982 13.763 -24.664 1.00 34.53 192 THR A C 1
ATOM 1470 O O . THR A 1 192 ? -47.071 13.794 -23.439 1.00 34.53 192 THR A O 1
ATOM 1473 N N . GLY A 1 193 ? -47.190 14.840 -25.429 1.00 32.62 193 GLY A N 1
ATOM 1474 C CA . GLY A 1 193 ? -48.082 15.945 -25.040 1.00 32.62 193 GLY A CA 1
ATOM 1475 C C . GLY A 1 193 ? -49.530 15.615 -25.442 1.00 32.62 193 GLY A C 1
ATOM 1476 O O . GLY A 1 193 ? -49.728 14.666 -26.206 1.00 32.62 193 GLY A O 1
ATOM 1477 N N . PRO A 1 194 ? -50.536 16.381 -24.974 1.00 47.88 194 PRO A N 1
ATOM 1478 C CA . PRO A 1 194 ? -50.748 17.690 -25.594 1.00 47.88 194 PRO A CA 1
ATOM 1479 C C . PRO A 1 194 ? -51.109 18.863 -24.651 1.00 47.88 194 PRO A C 1
ATOM 1481 O O . PRO A 1 194 ? -51.580 18.695 -23.530 1.00 47.88 194 PRO A O 1
ATOM 1484 N N . THR A 1 195 ? -50.827 20.049 -25.200 1.00 35.16 195 THR A N 1
ATOM 1485 C CA . THR A 1 195 ? -51.423 21.401 -25.083 1.00 35.16 195 THR A CA 1
ATOM 1486 C C . THR A 1 195 ? -52.817 21.483 -24.426 1.00 35.16 195 THR A C 1
ATOM 1488 O O . THR A 1 195 ? -53.642 20.608 -24.639 1.00 35.16 195 THR A O 1
ATOM 1491 N N . GLU A 1 196 ? -53.183 22.514 -23.646 1.00 32.06 196 GLU A N 1
ATOM 1492 C CA . GLU A 1 196 ? -53.318 23.918 -24.076 1.00 32.06 196 GLU A CA 1
ATOM 1493 C C . GLU A 1 196 ? -53.643 24.884 -22.894 1.00 32.06 196 GLU A C 1
ATOM 1495 O O . GLU A 1 196 ? -54.310 24.506 -21.934 1.00 32.06 196 GLU A O 1
ATOM 1500 N N . SER A 1 197 ? -53.244 26.158 -23.055 1.00 32.72 197 SER A N 1
ATOM 1501 C CA . SER A 1 197 ? -53.956 27.388 -22.623 1.00 32.72 197 SER A CA 1
ATOM 1502 C C . SER A 1 197 ? -53.853 27.915 -21.173 1.00 32.72 197 SER A C 1
ATOM 1504 O O . SER A 1 197 ? -54.645 27.593 -20.295 1.00 32.72 197 SER A O 1
ATOM 1506 N N . SER A 1 198 ? -52.948 28.888 -20.970 1.00 36.00 198 SER A N 1
ATOM 1507 C CA . SER A 1 198 ? -53.080 29.969 -19.962 1.00 36.00 198 SER A CA 1
ATOM 1508 C C . SER A 1 198 ? -53.958 31.115 -20.502 1.00 36.00 198 SER A C 1
ATOM 1510 O O . SER A 1 198 ? -54.167 31.182 -21.715 1.00 36.00 198 SER A O 1
ATOM 1512 N N . PRO A 1 199 ? -54.403 32.081 -19.667 1.00 49.84 199 PRO A N 1
ATOM 1513 C CA . PRO A 1 199 ? -53.597 33.310 -19.596 1.00 49.84 199 PRO A CA 1
ATOM 1514 C C . PRO A 1 199 ? -53.631 34.102 -18.269 1.00 49.84 199 PRO A C 1
ATOM 1516 O O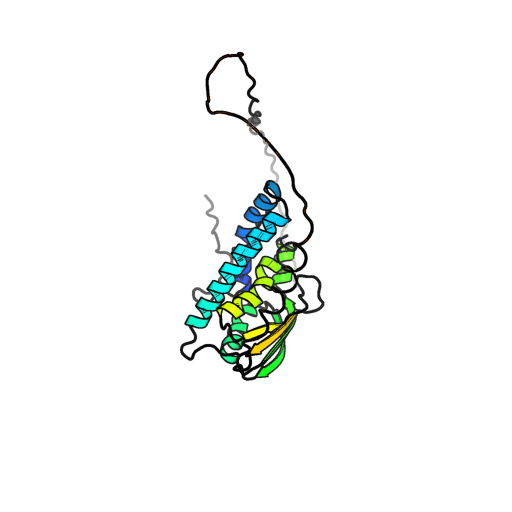 . PRO A 1 199 ? -54.641 34.179 -17.579 1.00 49.84 199 PRO A O 1
ATOM 1519 N N . GLY A 1 200 ? -52.538 34.847 -18.053 1.00 29.41 200 GLY A N 1
ATOM 1520 C CA . GLY A 1 200 ? -52.501 36.127 -17.328 1.00 29.41 200 GLY A CA 1
ATOM 1521 C C . GLY A 1 200 ? -52.290 36.015 -15.811 1.00 29.41 200 GLY A C 1
ATOM 1522 O O . GLY A 1 200 ? -52.778 35.098 -15.181 1.00 29.41 200 GLY A O 1
ATOM 1523 N N . LEU A 1 201 ? -51.616 36.929 -15.114 1.00 33.12 201 LEU A N 1
ATOM 1524 C CA . LEU A 1 201 ? -51.228 38.297 -15.442 1.00 33.12 201 LEU A CA 1
ATOM 1525 C C . LEU A 1 201 ? -50.462 38.870 -14.220 1.00 33.12 201 LEU A C 1
ATOM 1527 O O . LEU A 1 201 ? -50.972 38.729 -13.116 1.00 33.12 201 LEU A O 1
ATOM 1531 N N . ARG A 1 202 ? -49.356 39.616 -14.447 1.00 35.94 202 ARG A N 1
ATOM 1532 C CA . ARG A 1 202 ? -48.782 40.691 -13.577 1.00 35.94 202 ARG A CA 1
ATOM 1533 C C . ARG A 1 202 ? -48.257 40.281 -12.176 1.00 35.94 202 ARG A C 1
ATOM 1535 O O . ARG A 1 202 ? -48.704 39.316 -11.596 1.00 35.94 202 ARG A O 1
ATOM 1542 N N . THR A 1 203 ? -47.342 40.958 -11.482 1.00 33.97 203 THR A N 1
ATOM 1543 C CA . THR A 1 203 ? -46.262 41.938 -11.710 1.00 33.97 203 THR A CA 1
ATOM 1544 C C . THR A 1 203 ? -45.460 41.981 -10.396 1.00 33.97 203 THR A C 1
ATOM 1546 O O . THR A 1 203 ? -46.010 41.765 -9.324 1.00 33.97 203 THR A O 1
ATOM 1549 N N . ARG A 1 204 ? -44.171 42.303 -10.523 1.00 36.94 204 ARG A N 1
ATOM 1550 C CA . ARG A 1 204 ? -43.184 42.786 -9.534 1.00 36.94 204 ARG A CA 1
ATOM 1551 C C . ARG A 1 204 ? -43.727 43.403 -8.227 1.00 36.94 204 ARG A C 1
ATOM 1553 O O . ARG A 1 204 ? -44.584 44.280 -8.302 1.00 36.94 204 ARG A O 1
ATOM 1560 N N . SER A 1 205 ? -43.061 43.104 -7.101 1.00 34.72 205 SER A N 1
ATOM 1561 C CA . SER A 1 205 ? -42.297 44.044 -6.230 1.00 34.72 205 SER A CA 1
ATOM 1562 C C . SER A 1 205 ? -42.192 43.530 -4.777 1.00 34.72 205 SER A C 1
ATOM 1564 O O . SER A 1 205 ? -43.205 43.223 -4.162 1.00 34.72 205 SER A O 1
ATOM 1566 N N . SER A 1 206 ? -40.973 43.459 -4.234 1.00 36.69 206 SER A N 1
ATOM 1567 C CA . SER A 1 206 ? -40.654 43.370 -2.786 1.00 36.69 206 SER A CA 1
ATOM 1568 C C . SER A 1 206 ? -40.528 44.794 -2.186 1.00 36.69 206 SER A C 1
ATOM 1570 O O . SER A 1 206 ? -40.550 45.732 -2.988 1.00 36.69 206 SER A O 1
ATOM 1572 N N . PRO A 1 207 ? -40.169 45.027 -0.895 1.00 60.56 207 PRO A N 1
ATOM 1573 C CA . PRO A 1 207 ? -4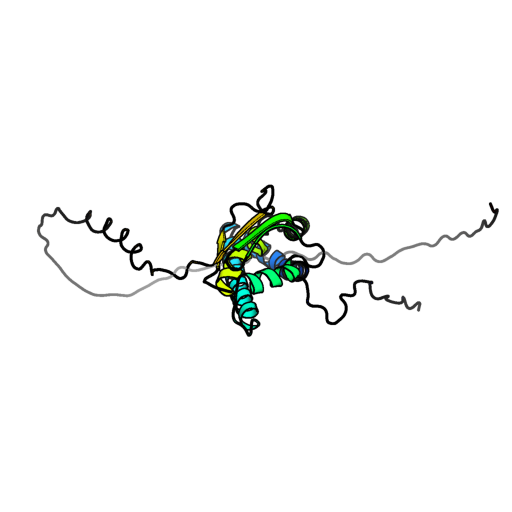0.354 44.313 0.392 1.00 60.56 207 PRO A CA 1
ATOM 1574 C C . PRO A 1 207 ? -40.925 45.263 1.505 1.00 60.56 207 PRO A C 1
ATOM 1576 O O . PRO A 1 207 ? -41.474 46.306 1.180 1.00 60.56 207 PRO A O 1
ATOM 1579 N N . GLU A 1 208 ? -40.708 44.916 2.794 1.00 34.06 208 GLU A N 1
ATOM 1580 C CA . GLU A 1 208 ? -40.870 45.695 4.060 1.00 34.06 208 GLU A CA 1
ATOM 1581 C C . GLU A 1 208 ? -42.207 45.483 4.814 1.00 34.06 208 GLU A C 1
ATOM 1583 O O . GLU A 1 208 ? -43.260 45.445 4.201 1.00 34.06 208 GLU A O 1
ATOM 1588 N N . SER A 1 209 ? -42.316 45.367 6.149 1.00 36.09 209 SER A N 1
ATOM 1589 C CA . SER A 1 209 ? -41.395 45.331 7.303 1.00 36.09 209 SER A CA 1
ATOM 1590 C C . SER A 1 209 ? -42.203 45.037 8.603 1.00 36.09 209 SER A C 1
ATOM 1592 O O . SER A 1 209 ? -43.424 45.180 8.588 1.00 36.09 209 SER A O 1
ATOM 1594 N N . ARG A 1 210 ? -41.493 44.765 9.725 1.00 35.94 210 ARG A N 1
ATOM 1595 C CA . ARG A 1 210 ? -41.896 44.884 11.166 1.00 35.94 210 ARG A CA 1
ATOM 1596 C C . ARG A 1 210 ? -42.784 43.762 11.753 1.00 35.94 210 ARG A C 1
ATOM 1598 O O . ARG A 1 210 ? -43.656 43.262 11.070 1.00 35.94 210 ARG A O 1
ATOM 1605 N N . ALA A 1 211 ? -42.671 43.314 13.012 1.00 35.69 211 ALA A N 1
ATOM 1606 C CA . ALA A 1 211 ? -41.868 43.652 14.202 1.00 35.69 211 ALA A CA 1
ATOM 1607 C C . ALA A 1 211 ? -41.869 42.430 15.171 1.00 35.69 211 ALA A C 1
ATOM 1609 O O . ALA A 1 211 ? -42.814 41.651 15.156 1.00 35.69 211 ALA A O 1
ATOM 1610 N N . ALA A 1 212 ? -40.756 42.163 15.866 1.00 35.00 212 ALA A N 1
ATOM 1611 C CA . ALA A 1 212 ? -40.544 42.278 17.326 1.00 35.00 212 ALA A CA 1
ATOM 1612 C C . ALA A 1 212 ? -41.231 41.238 18.248 1.00 35.00 212 ALA A C 1
ATOM 1614 O O . ALA A 1 212 ? -42.451 41.117 18.282 1.00 35.00 212 ALA A O 1
ATOM 1615 N N . GLY A 1 213 ? -40.411 40.573 19.072 1.00 35.88 213 GLY A N 1
ATOM 1616 C CA . GLY A 1 213 ? -40.805 39.757 20.225 1.00 35.88 213 GLY A CA 1
ATOM 1617 C C . GLY A 1 213 ? -39.574 39.356 21.052 1.00 35.88 213 GLY A C 1
ATOM 1618 O O . GLY A 1 213 ? -38.675 38.701 20.536 1.00 35.88 213 GLY A O 1
ATOM 1619 N N . ASP A 1 214 ? -39.535 39.825 22.296 1.00 36.59 214 ASP A N 1
ATOM 1620 C CA . ASP A 1 214 ? -38.432 39.867 23.269 1.00 36.59 214 ASP A CA 1
ATOM 1621 C C . ASP A 1 214 ? -38.140 38.544 24.026 1.00 36.59 214 ASP A C 1
ATOM 1623 O O . ASP A 1 214 ? -39.073 37.868 24.446 1.00 36.59 214 ASP A O 1
ATOM 1627 N N . ALA A 1 215 ? -36.838 38.306 24.292 1.00 42.09 215 ALA A N 1
ATOM 1628 C CA . ALA A 1 215 ? -36.184 37.800 25.529 1.00 42.09 215 ALA A CA 1
ATOM 1629 C C . ALA A 1 215 ? -36.529 36.398 26.148 1.00 42.09 215 ALA A C 1
ATOM 1631 O O . ALA A 1 215 ? -37.517 35.771 25.792 1.00 42.09 215 ALA A O 1
ATOM 1632 N N . PRO A 1 216 ? -35.785 35.901 27.176 1.00 50.38 216 PRO A N 1
ATOM 1633 C CA . PRO A 1 216 ? -34.336 35.626 27.212 1.00 50.38 216 PRO A CA 1
ATOM 1634 C C . PRO A 1 216 ? -33.937 34.263 27.866 1.00 50.38 216 PRO A C 1
ATOM 1636 O O . PRO A 1 216 ? -34.676 33.684 28.651 1.00 50.38 216 PRO A O 1
ATOM 1639 N N . GLY A 1 217 ? -32.678 33.848 27.646 1.00 33.94 217 GLY A N 1
ATOM 1640 C CA . GLY A 1 217 ? -31.761 33.339 28.688 1.00 33.94 217 GLY A CA 1
ATOM 1641 C C . GLY A 1 217 ? -31.841 31.878 29.175 1.00 33.94 217 GLY A C 1
ATOM 1642 O O . GLY A 1 217 ? -32.728 31.528 29.937 1.00 33.94 217 GLY A O 1
ATOM 1643 N N . ALA A 1 218 ? -30.791 31.089 28.900 1.00 39.84 218 ALA A N 1
ATOM 1644 C CA . ALA A 1 218 ? -30.176 30.154 29.862 1.00 39.84 218 ALA A CA 1
ATOM 1645 C C . ALA A 1 218 ? -28.829 29.623 29.324 1.00 39.84 218 ALA A C 1
ATOM 1647 O O . ALA A 1 218 ? -28.773 28.976 28.281 1.00 39.84 218 ALA A O 1
ATOM 1648 N N . ARG A 1 219 ? -27.735 29.898 30.044 1.00 54.38 219 ARG A N 1
ATOM 1649 C CA . ARG A 1 219 ? -26.423 29.244 29.879 1.00 54.38 219 ARG A CA 1
ATOM 1650 C C . ARG A 1 219 ? -26.364 28.026 30.810 1.00 54.38 219 ARG A C 1
ATOM 1652 O O . ARG A 1 219 ? -26.771 28.183 31.959 1.00 54.38 219 ARG A O 1
ATOM 1659 N N . PRO A 1 220 ? -25.794 26.881 30.407 1.00 56.00 220 PRO A N 1
ATOM 1660 C CA . PRO A 1 220 ? -25.407 25.850 31.359 1.00 56.00 220 PRO A CA 1
ATOM 1661 C C . PRO A 1 220 ? -23.953 26.012 31.829 1.00 56.00 220 PRO A C 1
ATOM 1663 O O . PRO A 1 220 ? -23.041 26.331 31.066 1.00 56.00 220 PRO A O 1
ATOM 1666 N N . SER A 1 221 ? -23.802 25.812 33.132 1.00 49.50 221 SER A N 1
ATOM 1667 C CA . SER A 1 221 ? -22.631 25.960 33.991 1.00 49.50 221 SER A CA 1
ATOM 1668 C C . SER A 1 221 ? -21.621 24.816 33.833 1.00 49.50 221 SER A C 1
ATOM 1670 O O . SER A 1 221 ? -22.007 23.664 33.644 1.00 49.50 221 SER A O 1
ATOM 1672 N N . SER A 1 222 ? -20.331 25.127 33.981 1.00 54.41 222 SER A N 1
ATOM 1673 C CA . SER A 1 222 ? -19.222 24.164 34.067 1.00 54.41 222 SER A CA 1
ATOM 1674 C C . SER A 1 222 ? -19.285 23.288 35.336 1.00 54.41 222 SER A C 1
ATOM 1676 O O . SER A 1 222 ? -19.784 23.755 36.362 1.00 54.41 222 SER A O 1
ATOM 1678 N N . PRO A 1 223 ? -18.742 22.053 35.313 1.00 64.38 223 PRO A N 1
ATOM 1679 C CA . PRO A 1 223 ? -18.692 21.169 36.482 1.00 64.38 223 PRO A CA 1
ATOM 1680 C C . PRO A 1 223 ? -17.530 21.506 37.447 1.00 64.38 223 PRO A C 1
ATOM 1682 O O . PRO A 1 223 ? -16.529 22.086 37.015 1.00 64.38 223 PRO A O 1
ATOM 1685 N N . PRO A 1 224 ? -17.629 21.133 38.741 1.00 62.38 224 PRO A N 1
ATOM 1686 C CA . PRO A 1 224 ? -16.615 21.443 39.748 1.00 62.38 224 PRO A CA 1
ATOM 1687 C C . PRO A 1 224 ? -15.420 20.473 39.728 1.00 62.38 224 PRO A C 1
ATOM 1689 O O . PRO A 1 224 ? -15.557 19.279 39.465 1.00 62.38 224 PRO A O 1
ATOM 1692 N N . THR A 1 225 ? -14.242 21.005 40.054 1.00 58.97 225 THR A N 1
ATOM 1693 C CA . THR A 1 225 ? -12.988 20.281 40.319 1.00 58.97 225 THR A CA 1
ATOM 1694 C C . THR A 1 225 ? -12.981 19.658 41.721 1.00 58.97 225 THR A C 1
ATOM 1696 O O . THR A 1 225 ? -13.494 20.293 42.642 1.00 58.97 225 THR A O 1
ATOM 1699 N N . PRO A 1 226 ? -12.359 18.484 41.940 1.00 58.66 226 PRO A N 1
ATOM 1700 C CA . PRO A 1 226 ? -12.176 17.942 43.282 1.00 58.66 226 PRO A CA 1
ATOM 1701 C C . PRO A 1 226 ? -10.977 18.570 44.013 1.00 58.66 226 PRO A C 1
ATOM 1703 O O . PRO A 1 226 ? -9.899 18.746 43.441 1.00 58.66 226 PRO A O 1
ATOM 1706 N N . ASP A 1 227 ? -11.205 18.870 45.292 1.00 49.91 227 ASP A N 1
ATOM 1707 C CA . ASP A 1 227 ? -10.251 19.394 46.269 1.00 49.91 227 ASP A CA 1
ATOM 1708 C C . ASP A 1 227 ? -9.056 18.453 46.488 1.00 49.91 227 ASP A C 1
ATOM 1710 O O . ASP A 1 227 ? -9.205 17.238 46.657 1.00 49.91 227 ASP A O 1
ATOM 1714 N N . ARG A 1 228 ? -7.857 19.040 46.520 1.00 48.91 228 ARG A N 1
ATOM 1715 C CA . ARG A 1 228 ? -6.615 18.410 46.977 1.00 48.91 228 ARG A CA 1
ATOM 1716 C C . ARG A 1 228 ? -6.341 18.935 48.379 1.00 48.91 228 ARG A C 1
ATOM 1718 O O . ARG A 1 228 ? -5.835 20.038 48.475 1.00 48.91 228 ARG A O 1
ATOM 1725 N N . ASP A 1 229 ? -6.615 18.143 49.412 1.00 42.12 229 ASP A N 1
ATOM 1726 C CA . ASP A 1 229 ? -5.946 18.263 50.714 1.00 42.12 229 ASP A CA 1
ATOM 1727 C C . ASP A 1 229 ? -6.173 17.009 51.574 1.00 42.12 229 ASP A C 1
ATOM 1729 O O . ASP A 1 229 ? -7.237 16.795 52.145 1.00 42.12 229 ASP A O 1
ATOM 1733 N N . ALA A 1 230 ? -5.138 16.171 51.675 1.00 40.31 230 ALA A N 1
ATOM 1734 C CA . ALA A 1 230 ? -4.907 15.279 52.812 1.00 40.31 230 ALA A CA 1
ATOM 1735 C C . ALA A 1 230 ? -3.423 14.887 52.828 1.00 40.31 230 ALA A C 1
ATOM 1737 O O . ALA A 1 230 ? -2.982 13.940 52.173 1.00 40.31 230 ALA A O 1
ATOM 1738 N N . ALA A 1 231 ? -2.638 15.677 53.556 1.00 41.72 231 ALA A N 1
ATOM 1739 C CA . ALA A 1 231 ? -1.257 15.381 53.884 1.00 41.72 231 ALA A CA 1
ATOM 1740 C C . ALA A 1 231 ? -1.163 14.333 55.011 1.00 41.72 231 ALA A C 1
ATOM 1742 O O . ALA A 1 231 ? -1.872 14.407 56.007 1.00 41.72 231 ALA A O 1
ATOM 1743 N N . ALA A 1 232 ? -0.243 13.389 54.803 1.00 38.97 232 ALA A N 1
ATOM 1744 C CA . ALA A 1 232 ? 0.681 12.753 55.746 1.00 38.97 232 ALA A CA 1
ATOM 1745 C C . ALA A 1 232 ? 0.256 12.466 57.202 1.00 38.97 232 ALA A C 1
ATOM 1747 O O . ALA A 1 232 ? 0.050 13.373 58.003 1.00 38.97 232 ALA A O 1
ATOM 1748 N N . SER A 1 233 ? 0.401 11.195 57.600 1.00 41.50 233 SER A N 1
ATOM 1749 C CA . SER A 1 233 ? 1.013 10.801 58.882 1.00 41.50 233 SER A CA 1
ATOM 1750 C C . SER A 1 233 ? 1.494 9.343 58.826 1.00 41.50 233 SER A C 1
ATOM 1752 O O . SER A 1 233 ? 0.690 8.416 58.787 1.00 41.50 233 SER A O 1
ATOM 1754 N N . SER A 1 234 ? 2.817 9.147 58.827 1.00 46.75 234 SER A N 1
ATOM 1755 C CA . SER A 1 234 ? 3.472 7.876 59.182 1.00 46.75 234 SER A CA 1
ATOM 1756 C C . SER A 1 234 ? 3.537 7.722 60.705 1.00 46.75 234 SER A C 1
ATOM 1758 O O . SER A 1 234 ? 3.556 8.727 61.420 1.00 46.75 234 SER A O 1
ATOM 1760 N N . PRO A 1 235 ? 3.773 6.497 61.201 1.00 55.31 235 PRO A N 1
ATOM 1761 C CA . PRO A 1 235 ? 4.901 6.359 62.114 1.00 55.31 235 PRO A CA 1
ATOM 1762 C C . PRO A 1 235 ? 5.832 5.192 61.771 1.00 55.31 235 PRO A C 1
ATOM 1764 O O . PRO A 1 235 ? 5.454 4.167 61.209 1.00 55.31 235 PRO A O 1
ATOM 1767 N N . ALA A 1 236 ? 7.090 5.415 62.137 1.00 42.75 236 ALA A N 1
ATOM 1768 C CA . ALA A 1 236 ? 8.200 4.485 62.091 1.00 42.75 236 ALA A CA 1
ATOM 1769 C C . ALA A 1 236 ? 8.056 3.349 63.119 1.00 42.75 236 ALA A C 1
ATOM 1771 O O . ALA A 1 236 ? 7.502 3.534 64.200 1.00 42.75 236 ALA A O 1
ATOM 1772 N N . GLY A 1 237 ? 8.664 2.203 62.812 1.00 38.19 237 GLY A N 1
ATOM 1773 C CA . GLY A 1 237 ? 8.849 1.093 63.744 1.00 38.19 237 GLY A CA 1
ATOM 1774 C C . GLY A 1 237 ? 9.845 0.079 63.193 1.00 38.19 237 GLY A C 1
ATOM 1775 O O . GLY A 1 237 ? 9.474 -0.847 62.485 1.00 38.19 237 GLY A O 1
ATOM 1776 N N . ALA A 1 238 ? 11.124 0.299 63.487 1.00 41.41 238 ALA A N 1
ATOM 1777 C CA . ALA A 1 238 ? 12.249 -0.550 63.115 1.00 41.41 238 ALA A CA 1
ATOM 1778 C C . ALA A 1 238 ? 12.250 -1.910 63.841 1.00 41.41 238 ALA A C 1
ATOM 1780 O O . ALA A 1 238 ? 11.876 -1.971 65.012 1.00 41.41 238 ALA A O 1
ATOM 1781 N N . ARG A 1 239 ? 12.815 -2.944 63.193 1.00 44.06 239 ARG A N 1
ATOM 1782 C CA . ARG A 1 239 ? 13.781 -3.894 63.791 1.00 44.06 239 ARG A CA 1
ATOM 1783 C C . ARG A 1 239 ? 14.513 -4.734 62.720 1.00 44.06 239 ARG A C 1
ATOM 1785 O O . ARG A 1 239 ? 13.918 -5.542 62.023 1.00 44.06 239 ARG A O 1
ATOM 1792 N N . ALA A 1 240 ? 15.820 -4.475 62.636 1.00 39.28 240 ALA A N 1
ATOM 1793 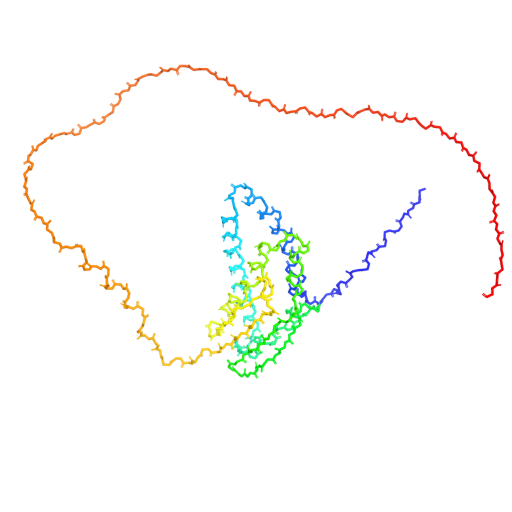C CA . ALA A 1 240 ? 16.968 -5.364 62.367 1.00 39.28 240 ALA A CA 1
ATOM 1794 C C . ALA A 1 240 ? 16.786 -6.818 62.893 1.00 39.28 240 ALA A C 1
ATOM 1796 O O . ALA A 1 240 ? 16.062 -6.985 63.869 1.00 39.28 240 ALA A O 1
ATOM 1797 N N . ASN A 1 241 ? 17.440 -7.909 62.453 1.00 47.47 241 ASN A N 1
ATOM 1798 C CA . ASN A 1 241 ? 18.557 -8.258 61.539 1.00 47.47 241 ASN A CA 1
ATOM 1799 C C . ASN A 1 241 ? 18.651 -9.834 61.541 1.00 47.47 241 ASN A C 1
ATOM 1801 O O . ASN A 1 241 ? 17.694 -10.465 61.985 1.00 47.47 241 ASN A O 1
ATOM 1805 N N . PRO A 1 242 ? 19.813 -10.487 61.319 1.00 56.91 242 PRO A N 1
ATOM 1806 C CA . PRO A 1 242 ? 20.391 -11.075 60.096 1.00 56.91 242 PRO A CA 1
ATOM 1807 C C . PRO A 1 242 ? 20.300 -12.623 59.991 1.00 56.91 242 PRO A C 1
ATOM 1809 O O . PRO A 1 242 ? 20.002 -13.315 60.959 1.00 56.91 242 PRO A O 1
ATOM 1812 N N . GLY A 1 243 ? 20.710 -13.181 58.844 1.00 35.81 243 GLY A N 1
ATOM 1813 C CA . GLY A 1 243 ? 21.082 -14.597 58.715 1.00 35.81 243 GLY A CA 1
ATOM 1814 C C . GLY A 1 243 ? 21.777 -14.894 57.385 1.00 35.81 243 GLY A C 1
ATOM 1815 O O . GLY A 1 243 ? 21.124 -14.961 56.351 1.00 35.81 243 GLY A O 1
ATOM 1816 N N . ALA A 1 244 ? 23.103 -15.020 57.423 1.00 44.84 244 ALA A N 1
ATOM 1817 C CA . ALA A 1 244 ? 23.991 -15.337 56.307 1.00 44.84 244 ALA A CA 1
ATOM 1818 C C . ALA A 1 244 ? 24.394 -16.824 56.298 1.00 44.84 244 ALA A C 1
ATOM 1820 O O . ALA A 1 244 ? 24.382 -17.455 57.353 1.00 44.84 244 ALA A O 1
ATOM 1821 N N . SER A 1 245 ? 24.890 -17.282 55.135 1.00 46.66 245 SER A N 1
ATOM 1822 C CA . SER A 1 245 ? 25.678 -18.512 54.860 1.00 46.66 245 SER A CA 1
ATOM 1823 C C . SER A 1 245 ? 24.938 -19.849 55.079 1.00 46.66 245 SER A C 1
ATOM 1825 O O . SER A 1 245 ? 24.108 -19.960 55.965 1.00 46.66 245 SER A O 1
ATOM 1827 N N . ASP A 1 246 ? 25.129 -20.917 54.304 1.00 41.81 246 ASP A N 1
ATOM 1828 C CA . ASP A 1 246 ? 26.346 -21.403 53.654 1.00 41.81 246 ASP A CA 1
ATOM 1829 C C . ASP A 1 246 ? 26.021 -22.564 52.673 1.00 41.81 246 ASP A C 1
ATOM 1831 O O . ASP A 1 246 ? 24.900 -23.073 52.662 1.00 41.81 246 ASP A O 1
ATOM 1835 N N . ALA A 1 247 ? 27.062 -23.037 51.978 1.00 42.59 247 ALA A N 1
ATOM 1836 C CA . ALA A 1 247 ? 27.256 -24.381 51.405 1.00 42.59 247 ALA A CA 1
ATOM 1837 C C . ALA A 1 247 ? 26.976 -24.635 49.904 1.00 42.59 247 ALA A C 1
ATOM 1839 O O . ALA A 1 247 ? 25.904 -25.044 49.468 1.00 42.59 247 ALA A O 1
ATOM 1840 N N . ALA A 1 248 ? 28.063 -24.483 49.143 1.00 50.00 248 ALA A N 1
ATOM 1841 C CA . ALA A 1 248 ? 28.608 -25.421 48.157 1.00 50.00 248 ALA A CA 1
ATOM 1842 C C . ALA A 1 248 ? 27.847 -26.740 47.872 1.00 50.00 248 ALA A C 1
ATOM 1844 O O . ALA A 1 248 ? 27.775 -27.613 48.739 1.00 50.00 248 ALA A O 1
ATOM 1845 N N . ARG A 1 249 ? 27.497 -26.965 46.597 1.00 51.00 249 ARG A N 1
ATOM 1846 C CA . ARG A 1 249 ? 28.008 -28.075 45.765 1.00 51.00 249 ARG A CA 1
ATOM 1847 C C . ARG A 1 249 ? 27.628 -27.907 44.299 1.00 51.00 249 ARG A C 1
ATOM 1849 O O . ARG A 1 249 ? 26.533 -27.368 44.044 1.00 51.00 249 ARG A O 1
#

Radius of gyration: 33.18 Å; chains: 1; bounding box: 83×74×94 Å

pLDDT: mean 76.02, std 26.9, range [29.41, 98.69]

Foldseek 3Di:
DDDDDDDPPPDDPDPPDDAAPLRVLLVVCVVLVVVLVVCCVPPNNVVSLVVLLVVLLVVLLVLLQVLQVVPPVGDWQVSVVVCVCSNCPPVQWDKAWDDDDRFKTKIKTQDGNLLVSCVVVVNLVNSCSSPVSSPQSSNCNNPVQKGWDWDDPVSVVDRITITIIGRHDPDPDPPDDPPPPPPPPPPPDDDDDDDDDDDYDDDDDDDDDDDDDDDDDDDDDDDDDDDDDDDDDDDDDDDDDDDDDDDDD

Secondary structure (DSSP, 8-state):
------PPPS----TTSPPPHHHHHHHHHHHHHHHHHHHHHHHHHHHHHHHHHHHHHHHHHHHHHHHHTT-TT---HHHHHHTHHHHHTTTTEEEEEEEESSSEEEEEEEEEHHHHHHHHTT-HHHHIIIIITHHHHHHHHH-TTEEEE----TTTT-SSEEEEEEEPP--S----SSSTTSTTSSSSS-----------------------------PPPPPPPPP----------------------

Sequence (249 aa):
MTIIPIHPAAGGAADGEPLGILARRRIEAEIIKPIYEIMKREFGVERAQAVIAEAVRGAALDAGRAFAAKELGGTSIASFAALQALWEKDDALDVDVRHADDTHYDYDVRRCAYAQMYREMGLAEIGHLLSCARDSVFIEGYDPRIALTRTRTLMQGGTHCDFRYRMAEPGRGGAGEAQAQTEAQTQTRESTGPTESSPGLRTRSSPESRAAGDAPGARPSSPPTPDRDAAASSPAGARANPGASDAAR